Protein AF-A0A971UUE4-F1 (afdb_monomer)

pLDDT: mean 89.34, std 6.38, range [65.31, 97.88]

Solvent-accessible surface area (backbone atoms only — not comparable to full-atom values): 10781 Å² total; per-residue (Å²): 110,64,88,66,50,50,40,54,50,40,26,50,50,39,17,54,49,33,27,73,74,70,76,45,64,44,50,66,63,10,50,53,51,20,52,51,50,50,55,53,51,37,49,76,69,64,75,52,52,73,65,58,52,51,51,53,52,51,52,56,51,58,75,46,43,66,53,53,54,41,50,56,51,22,52,54,50,28,54,52,33,63,74,67,40,45,44,62,51,51,43,72,77,34,65,91,73,67,42,58,26,54,51,27,36,47,41,20,54,52,20,25,50,52,2,31,78,64,14,28,34,59,61,29,38,35,62,44,48,51,51,51,49,55,39,41,29,57,76,51,76,70,44,97,47,73,62,45,57,46,39,51,49,18,33,52,50,6,4,49,50,6,21,63,40,12,89,63,5,65,64,35,51,50,51,16,59,75,68,73,44,59,59,67,59,45,32,64,64,38,40,64,55,50,52,51,51,50,53,53,50,46,53,49,31,40,54,51,16,62,74,73,98

Mean predicted aligned error: 7.18 Å

Secondary structure (DSSP, 8-state):
-HHHHHHHHHHHHHHHHHHHHHSS--HHHHHHHHHHHHHHHHHHTTSS-HHHHHHHHHHHHHHHHHHHHHHHHHHHHHHHHHHTTHHHHHHHHHTTT--HHHHHHHHHHHHHHHHHHHT-HHHHHHHHHHHHHHHHHHHTTT---HHHHHHHHHHHHHHHHHHHH-TT-HHHHHHHHHTT--HHHHHHHHHHHHHHHHHHHHHHHHHHHHHH-

Foldseek 3Di:
DCLVCVLVCQQCCQQVVCCVPVVHGPNVVSNVVSLVVSLVVCVVVVVDDPVVSVVVVVVVCVVCVVLVVLVVVLVVVLVVCVVVVVLVVCCVVCVVPDALLCLLLCLQQVLLVVLQVQLALSNLLSVRVSHSLVNQCVVVVNDDDPSNVSSNVSSNNSNVLNNQQHLNHPNLVVVCVVVVHDSVVSSVVVVVVSVVVSVVVSVVSNVSRVVRD

Sequence (213 aa):
FINFLAPALIIIGITLGTYIATGSAKTLEGFVAAVAFQFITMLIQKMATIQELIETAVEGIKGVMSAILILALAYCINSISGTLGTADYVISVTQSWITPTLLLLFTFLVGAFISFFTGTSWGTYAILTPIVIPLAFELTGGEISSLIYAAIAAILGGGCFGDHCSPLSDTTILSSLAAGSDHIDHVKTQIPYALTGAGISSILYVIVGVAIS

Nearest PDB structures (foldseek):
  4r0c-assembly1_B  TM=5.836E-01  e=2.495E-02  Alcanivorax borkumensis SK2

Structure (mmCIF, N/CA/C/O backbone):
data_AF-A0A971UUE4-F1
#
_entry.id   AF-A0A971UUE4-F1
#
loop_
_atom_site.group_PDB
_atom_site.id
_atom_site.type_symbol
_atom_site.label_atom_id
_atom_site.label_alt_id
_atom_site.label_comp_id
_atom_site.label_asym_id
_atom_site.label_entity_id
_atom_site.label_seq_id
_atom_site.pdbx_PDB_ins_code
_atom_site.Cartn_x
_atom_site.Cartn_y
_atom_site.Cartn_z
_atom_site.occupancy
_atom_site.B_iso_or_equiv
_atom_site.auth_seq_id
_atom_site.auth_comp_id
_atom_site.auth_asym_id
_atom_site.auth_atom_id
_atom_site.pdbx_PDB_model_num
ATOM 1 N N . PHE A 1 1 ? -20.078 16.001 16.070 1.00 65.31 1 PHE A N 1
ATOM 2 C CA . PHE A 1 1 ? -19.615 16.636 14.817 1.00 65.31 1 PHE A CA 1
ATOM 3 C C . PHE A 1 1 ? -18.257 17.322 14.988 1.00 65.31 1 PHE A C 1
ATOM 5 O O . PHE A 1 1 ? -17.319 16.924 14.315 1.00 65.31 1 PHE A O 1
ATOM 12 N N . ILE A 1 2 ? -18.103 18.266 15.932 1.00 76.50 2 ILE A N 1
ATOM 13 C CA . ILE A 1 2 ? -16.816 18.952 16.200 1.00 76.50 2 ILE A CA 1
ATOM 14 C C . ILE A 1 2 ? -15.681 17.971 16.537 1.00 76.50 2 ILE A C 1
ATOM 16 O O . ILE A 1 2 ? -14.629 18.044 15.918 1.00 76.50 2 ILE A O 1
ATOM 20 N N . ASN A 1 3 ? -15.924 16.994 17.413 1.00 80.69 3 ASN A N 1
ATOM 21 C CA . ASN A 1 3 ? -14.935 15.968 17.787 1.00 80.69 3 ASN A CA 1
ATOM 22 C C . ASN A 1 3 ? -14.453 15.089 16.616 1.00 80.69 3 ASN A C 1
ATOM 24 O O . ASN A 1 3 ? -13.436 14.423 16.734 1.00 80.69 3 ASN A O 1
ATOM 28 N N . PHE A 1 4 ? -15.191 15.055 15.505 1.00 81.62 4 PHE A N 1
ATOM 29 C CA . PHE A 1 4 ? -14.815 14.285 14.320 1.00 81.62 4 PHE A CA 1
ATOM 30 C C . PHE A 1 4 ? -13.988 15.130 13.341 1.00 81.62 4 PHE A C 1
ATOM 32 O O . PHE A 1 4 ? -12.960 14.681 12.850 1.00 81.62 4 PHE A O 1
ATOM 39 N N . LEU A 1 5 ? -14.405 16.376 13.081 1.00 89.25 5 LEU A N 1
ATOM 40 C CA . LEU A 1 5 ? -13.728 17.246 12.112 1.00 89.25 5 LEU A CA 1
ATOM 41 C C . LEU A 1 5 ? -12.524 17.997 12.684 1.00 89.25 5 LEU A C 1
ATOM 43 O O . LEU A 1 5 ? -11.578 18.271 11.949 1.00 89.25 5 LEU A O 1
ATOM 47 N N . ALA A 1 6 ? -12.541 18.350 13.970 1.00 90.69 6 ALA A N 1
ATOM 48 C CA . ALA A 1 6 ? -11.489 19.167 14.568 1.00 90.69 6 ALA A CA 1
ATOM 49 C C . ALA A 1 6 ? -10.098 18.504 14.509 1.00 90.69 6 ALA A C 1
ATOM 51 O O . ALA A 1 6 ? -9.167 19.186 14.083 1.00 90.69 6 ALA A O 1
ATOM 52 N N . PRO A 1 7 ? -9.926 17.199 14.812 1.00 90.75 7 PRO A N 1
ATOM 53 C CA . PRO A 1 7 ? -8.632 16.532 14.646 1.00 90.75 7 PRO A CA 1
ATOM 54 C C . PRO A 1 7 ? -8.111 16.597 13.203 1.00 90.75 7 PRO A C 1
ATOM 56 O O . PRO A 1 7 ? -6.942 16.904 12.984 1.00 90.75 7 PRO A O 1
ATOM 59 N N . ALA A 1 8 ? -8.986 16.391 12.211 1.00 91.25 8 ALA A N 1
ATOM 60 C CA . ALA A 1 8 ? -8.615 16.464 10.799 1.00 91.25 8 ALA A CA 1
ATOM 61 C C . ALA A 1 8 ? -8.168 17.879 10.395 1.00 91.25 8 ALA A C 1
ATOM 63 O O . ALA A 1 8 ? -7.136 18.044 9.746 1.00 91.25 8 ALA A O 1
ATOM 64 N N . LEU A 1 9 ? -8.899 18.912 10.827 1.00 94.12 9 LEU A N 1
ATOM 65 C CA . LEU A 1 9 ? -8.541 20.309 10.567 1.00 94.12 9 LEU A CA 1
ATOM 66 C C . LEU A 1 9 ? -7.227 20.709 11.244 1.00 94.12 9 LEU A C 1
ATOM 68 O O . LEU A 1 9 ? -6.452 21.455 10.652 1.00 94.12 9 LEU A O 1
ATOM 72 N N . ILE A 1 10 ? -6.951 20.203 12.449 1.00 94.56 10 ILE A N 1
ATOM 73 C CA . ILE A 1 10 ? -5.685 20.440 13.155 1.00 94.56 10 ILE A CA 1
ATOM 74 C C . ILE A 1 10 ? -4.522 19.818 12.382 1.00 94.56 10 ILE A C 1
ATOM 76 O O . ILE A 1 10 ? -3.530 20.502 12.131 1.00 94.56 10 ILE A O 1
ATOM 80 N N . ILE A 1 11 ? -4.653 18.558 11.951 1.00 94.44 11 ILE A N 1
ATOM 81 C CA . ILE A 1 11 ? -3.611 17.872 11.174 1.00 94.44 11 ILE A CA 1
ATOM 82 C C . ILE A 1 11 ? -3.336 18.635 9.878 1.00 94.44 11 ILE A C 1
ATOM 84 O O . ILE A 1 11 ? -2.185 18.964 9.594 1.00 94.44 11 ILE A O 1
ATOM 88 N N . ILE A 1 12 ? -4.384 18.956 9.114 1.00 93.06 12 ILE A N 1
ATOM 89 C CA . ILE A 1 12 ? -4.258 19.663 7.834 1.00 93.06 12 ILE A CA 1
ATOM 90 C C . ILE A 1 12 ? -3.676 21.063 8.051 1.00 93.06 12 ILE A C 1
ATOM 92 O O . ILE A 1 12 ? -2.724 21.443 7.374 1.00 93.06 12 ILE A O 1
ATOM 96 N N . GLY A 1 13 ? -4.208 21.816 9.014 1.00 94.31 13 GLY A N 1
ATOM 97 C CA . GLY A 1 13 ? -3.795 23.186 9.299 1.00 94.31 13 GLY A CA 1
ATOM 98 C C . GLY A 1 13 ? -2.342 23.285 9.754 1.00 94.31 13 GLY A C 1
ATOM 99 O O . GLY A 1 13 ? -1.605 24.125 9.245 1.00 94.31 13 GLY A O 1
ATOM 100 N N . ILE A 1 14 ? -1.898 22.405 10.655 1.00 93.94 14 ILE A N 1
ATOM 101 C CA . ILE A 1 14 ? -0.502 22.380 11.112 1.00 93.94 14 ILE A CA 1
ATOM 102 C C . ILE A 1 14 ? 0.417 21.910 9.985 1.00 93.94 14 ILE A C 1
ATOM 104 O O . ILE A 1 14 ? 1.436 22.548 9.731 1.00 93.94 14 ILE A O 1
ATOM 108 N N . THR A 1 15 ? 0.056 20.845 9.267 1.00 92.25 15 THR A N 1
ATOM 109 C CA . THR A 1 15 ? 0.910 20.286 8.208 1.00 92.25 15 THR A CA 1
ATOM 110 C C . THR A 1 15 ? 1.082 21.268 7.048 1.00 92.25 15 THR A C 1
ATOM 112 O O . THR A 1 15 ? 2.208 21.539 6.638 1.00 92.25 15 THR A O 1
ATOM 115 N N . LEU A 1 16 ? -0.011 21.858 6.549 1.00 92.06 16 LEU A N 1
ATOM 116 C CA . LEU A 1 16 ? 0.044 22.844 5.465 1.00 92.06 16 LEU A CA 1
ATOM 117 C C . LEU A 1 16 ? 0.607 24.186 5.937 1.00 92.06 16 LEU A C 1
ATOM 119 O O . LEU A 1 16 ? 1.409 24.793 5.233 1.00 92.06 16 LEU A O 1
ATOM 123 N N . GLY A 1 17 ? 0.227 24.648 7.129 1.00 92.06 17 GLY A N 1
ATOM 124 C CA . GLY A 1 17 ? 0.708 25.915 7.677 1.00 92.06 17 GLY A CA 1
ATOM 125 C C . GLY A 1 17 ? 2.219 25.913 7.898 1.00 92.06 17 GLY A C 1
ATOM 126 O O . GLY A 1 17 ? 2.897 26.864 7.515 1.00 92.06 17 GLY A O 1
ATOM 127 N N . THR A 1 18 ? 2.767 24.826 8.449 1.00 92.69 18 THR A N 1
ATOM 128 C CA . THR A 1 18 ? 4.223 24.668 8.610 1.00 92.69 18 THR A CA 1
ATOM 129 C C . THR A 1 18 ? 4.928 24.506 7.272 1.00 92.69 18 THR A C 1
ATOM 131 O O . THR A 1 18 ? 5.960 25.136 7.060 1.00 92.69 18 THR A O 1
ATOM 134 N N . TYR A 1 19 ? 4.338 23.781 6.319 1.00 93.06 19 TYR A N 1
ATOM 135 C CA . TYR A 1 19 ? 4.891 23.701 4.971 1.00 93.06 19 TYR A CA 1
ATOM 136 C C . TYR A 1 19 ? 5.016 25.083 4.310 1.00 93.06 19 TYR A C 1
ATOM 138 O O . TYR A 1 19 ? 6.071 25.407 3.773 1.00 93.06 19 TYR A O 1
ATOM 146 N N . ILE A 1 20 ? 3.988 25.930 4.415 1.00 93.44 20 ILE A N 1
ATOM 147 C CA . ILE A 1 20 ? 3.999 27.285 3.841 1.00 93.44 20 ILE A CA 1
ATOM 148 C C . ILE A 1 20 ? 4.971 28.210 4.588 1.00 93.44 20 ILE A C 1
ATOM 150 O O . ILE A 1 20 ? 5.675 28.996 3.960 1.00 93.44 20 ILE A O 1
ATOM 154 N N . ALA A 1 21 ? 5.019 28.137 5.921 1.00 93.06 21 ALA A N 1
ATOM 155 C CA . ALA A 1 21 ? 5.810 29.062 6.733 1.00 93.06 21 ALA A CA 1
ATOM 156 C C . ALA A 1 21 ? 7.298 28.690 6.826 1.00 93.06 21 ALA A C 1
ATOM 158 O O . ALA A 1 21 ? 8.152 29.572 6.851 1.00 93.06 21 ALA A O 1
ATOM 159 N N . THR A 1 22 ? 7.615 27.396 6.915 1.00 89.31 22 THR A N 1
ATOM 160 C CA . THR A 1 22 ? 8.976 26.897 7.168 1.00 89.31 22 THR A CA 1
ATOM 161 C C . THR A 1 22 ? 9.518 26.023 6.037 1.00 89.31 22 THR A C 1
ATOM 163 O O . THR A 1 22 ? 10.620 25.497 6.165 1.00 89.31 22 THR A O 1
ATOM 166 N N . GLY A 1 23 ? 8.759 25.815 4.955 1.00 88.75 23 GLY A N 1
ATOM 167 C CA . GLY A 1 23 ? 9.158 24.972 3.820 1.00 88.75 23 GLY A CA 1
ATOM 168 C C . GLY A 1 23 ? 9.172 23.468 4.116 1.00 88.75 23 GLY A C 1
ATOM 169 O O . GLY A 1 23 ? 9.600 22.679 3.278 1.00 88.75 23 GLY A O 1
ATOM 170 N N . SER A 1 24 ? 8.724 23.049 5.303 1.00 88.62 24 SER A N 1
ATOM 171 C CA . SER A 1 24 ? 8.746 21.655 5.750 1.00 88.62 24 SER A CA 1
ATOM 172 C C . SER A 1 24 ? 7.422 21.302 6.412 1.00 88.62 24 SER A C 1
ATOM 174 O O . SER A 1 24 ? 6.941 22.025 7.283 1.00 88.62 24 SER A O 1
ATOM 176 N N . ALA A 1 25 ? 6.826 20.196 5.973 1.00 90.19 25 ALA A N 1
ATOM 177 C CA . ALA A 1 25 ? 5.562 19.705 6.495 1.00 90.19 25 ALA A CA 1
ATOM 178 C C . ALA A 1 25 ? 5.789 18.968 7.824 1.00 90.19 25 ALA A C 1
ATOM 180 O O . ALA A 1 25 ? 6.331 17.864 7.853 1.00 90.19 25 ALA A O 1
ATOM 181 N N . LYS A 1 26 ? 5.350 19.571 8.931 1.00 91.94 26 LYS A N 1
ATOM 182 C CA . LYS A 1 26 ? 5.461 19.002 10.283 1.00 91.94 26 LYS A CA 1
ATOM 183 C C . LYS A 1 26 ? 4.278 18.103 10.625 1.00 91.94 26 LYS A C 1
ATOM 185 O O . LYS A 1 26 ? 3.433 18.418 11.465 1.00 91.94 26 LYS A O 1
ATOM 190 N N . THR A 1 27 ? 4.186 16.986 9.910 1.00 91.31 27 THR A N 1
ATOM 191 C CA . THR A 1 27 ? 3.032 16.083 9.985 1.00 91.31 27 THR A CA 1
ATOM 192 C C . THR A 1 27 ? 2.921 15.398 11.349 1.00 91.31 27 THR A C 1
ATOM 194 O O . THR A 1 27 ? 1.819 15.270 11.878 1.00 91.31 27 THR A O 1
ATOM 197 N N . LEU A 1 28 ? 4.050 15.005 11.952 1.00 91.62 28 LEU A N 1
ATOM 198 C CA . LEU A 1 28 ? 4.074 14.359 13.268 1.00 91.62 28 LEU A CA 1
ATOM 199 C C . LEU A 1 28 ? 3.514 15.285 14.351 1.00 91.62 28 LEU A C 1
ATOM 201 O O . LEU A 1 28 ? 2.638 14.883 15.113 1.00 91.62 28 LEU A O 1
ATOM 205 N N . GLU A 1 29 ? 3.979 16.533 14.394 1.00 92.75 29 GLU A N 1
ATOM 206 C CA . GLU A 1 29 ? 3.477 17.534 15.332 1.00 92.75 29 GLU A CA 1
ATOM 207 C C . GLU A 1 29 ? 1.978 17.792 15.130 1.00 92.75 29 GLU A C 1
ATOM 209 O O . GLU A 1 29 ? 1.248 17.940 16.110 1.00 92.75 29 GLU A O 1
ATOM 214 N N . GLY A 1 30 ? 1.502 17.765 13.880 1.00 93.56 30 GLY A N 1
ATOM 215 C CA . GLY A 1 30 ? 0.077 17.833 13.552 1.00 93.56 30 GLY A CA 1
ATOM 216 C C . GLY A 1 30 ? -0.737 16.691 14.169 1.00 93.56 30 GLY A C 1
ATOM 217 O O . GLY A 1 30 ? -1.758 16.941 14.811 1.00 93.56 30 GLY A O 1
ATOM 218 N N . PHE A 1 31 ? -0.269 15.447 14.036 1.00 93.25 31 PHE A N 1
ATOM 219 C CA . PHE A 1 31 ? -0.916 14.281 14.649 1.00 93.25 31 PHE A CA 1
ATOM 220 C C . PHE A 1 31 ? -0.882 14.330 16.181 1.00 93.25 31 PHE A C 1
ATOM 222 O O . PHE A 1 31 ? -1.909 14.095 16.817 1.00 93.25 31 PHE A O 1
ATOM 229 N N . VAL A 1 32 ? 0.258 14.683 16.783 1.00 94.00 32 VAL A N 1
ATOM 230 C CA . VAL A 1 32 ? 0.389 14.809 18.246 1.00 94.00 32 VAL A CA 1
ATOM 231 C C . VAL A 1 32 ? -0.559 15.880 18.785 1.00 94.00 32 VAL A C 1
ATOM 233 O O . VAL A 1 32 ? -1.263 15.641 19.767 1.00 94.00 32 VAL A O 1
ATOM 236 N N . ALA A 1 33 ? -0.632 17.037 18.124 1.00 94.12 33 ALA A N 1
ATOM 237 C CA . ALA A 1 33 ? -1.539 18.113 18.504 1.00 94.12 33 ALA A CA 1
ATOM 238 C C . ALA A 1 33 ? -3.012 17.695 18.392 1.00 94.12 33 ALA A C 1
ATOM 240 O O . ALA A 1 33 ? -3.804 18.008 19.279 1.00 94.12 33 ALA A O 1
ATOM 241 N N . ALA A 1 34 ? -3.383 16.960 17.341 1.00 94.25 34 ALA A N 1
ATOM 242 C CA . ALA A 1 34 ? -4.744 16.470 17.157 1.00 94.25 34 ALA A CA 1
ATOM 243 C C . ALA A 1 34 ? -5.147 15.435 18.217 1.00 94.25 34 ALA A C 1
ATOM 245 O O . ALA A 1 34 ? -6.240 15.532 18.775 1.00 94.25 34 ALA A O 1
ATOM 246 N N . VAL A 1 35 ? -4.258 14.492 18.551 1.00 92.81 35 VAL A N 1
ATOM 247 C CA . VAL A 1 35 ? -4.487 13.520 19.633 1.00 92.81 35 VAL A CA 1
ATOM 248 C C . VAL A 1 35 ? -4.611 14.234 20.979 1.00 92.81 35 VAL A C 1
ATOM 250 O O . VAL A 1 35 ? -5.563 13.978 21.711 1.00 92.81 35 VAL A O 1
ATOM 253 N N . ALA A 1 36 ? -3.713 15.175 21.289 1.00 92.94 36 ALA A N 1
ATOM 254 C CA . ALA A 1 36 ? -3.767 15.947 22.530 1.00 92.94 36 ALA A CA 1
ATOM 255 C C . ALA A 1 36 ? -5.056 16.778 22.636 1.00 92.94 36 ALA A C 1
ATOM 257 O O . ALA A 1 36 ? -5.723 16.763 23.671 1.00 92.94 36 ALA A O 1
ATOM 258 N N . PHE A 1 37 ? -5.445 17.456 21.553 1.00 93.44 37 PHE A N 1
ATOM 259 C CA . PHE A 1 37 ? -6.701 18.198 21.478 1.00 93.44 37 PHE A CA 1
ATOM 260 C C . PHE A 1 37 ? -7.904 17.289 21.738 1.00 93.44 37 PHE A C 1
ATOM 262 O O . PHE A 1 37 ? -8.780 17.638 22.535 1.00 93.44 37 PHE A O 1
ATOM 269 N N . GLN A 1 38 ? -7.943 16.118 21.099 1.00 92.06 38 GLN A N 1
ATOM 270 C CA . GLN A 1 38 ? -9.049 15.180 21.244 1.00 92.06 38 GLN A CA 1
ATOM 271 C C . GLN A 1 38 ? -9.123 14.621 22.668 1.00 92.06 38 GLN A C 1
ATOM 273 O O . GLN A 1 38 ? -10.202 14.584 23.257 1.00 92.06 38 GLN A O 1
ATOM 278 N N . PHE A 1 39 ? -7.973 14.282 23.250 1.00 92.12 39 PHE A N 1
ATOM 279 C CA . PHE A 1 39 ? -7.859 13.807 24.625 1.00 92.12 39 PHE A CA 1
ATOM 280 C C . PHE A 1 39 ? -8.402 14.842 25.624 1.00 92.12 39 PHE A C 1
ATOM 282 O O . PHE A 1 39 ? -9.261 14.529 26.446 1.00 92.12 39 PHE A O 1
ATOM 289 N N . ILE A 1 40 ? -7.972 16.104 25.512 1.00 92.12 40 ILE A N 1
ATOM 290 C CA . ILE A 1 40 ? -8.427 17.200 26.384 1.00 92.12 40 ILE A CA 1
ATOM 291 C C . ILE A 1 40 ? -9.927 17.459 26.201 1.00 92.12 40 ILE A C 1
ATOM 293 O O . ILE A 1 40 ? -10.666 17.592 27.177 1.00 92.12 40 ILE A O 1
ATOM 297 N N . THR A 1 41 ? -10.397 17.509 24.954 1.00 91.69 41 THR A N 1
ATOM 298 C CA . THR A 1 41 ? -11.795 17.827 24.643 1.00 91.69 41 THR A CA 1
ATOM 299 C C . THR A 1 41 ? -12.750 16.759 25.175 1.00 91.69 41 THR A C 1
ATOM 301 O O . THR A 1 41 ? -13.778 17.100 25.762 1.00 91.69 41 THR A O 1
ATOM 304 N N . MET A 1 42 ? -12.402 15.474 25.041 1.00 91.00 42 MET A N 1
ATOM 305 C CA . MET A 1 42 ? -13.225 14.370 25.551 1.00 91.00 42 MET A CA 1
ATOM 306 C C . MET A 1 42 ? -13.282 14.338 27.085 1.00 91.00 42 MET A C 1
ATOM 308 O O . MET A 1 42 ? -14.340 14.026 27.637 1.00 91.00 42 MET A O 1
ATOM 312 N N . LEU A 1 43 ? -12.204 14.741 27.772 1.00 90.75 43 LEU A N 1
ATOM 313 C CA . LEU A 1 43 ? -12.205 14.912 29.230 1.00 90.75 43 LEU A CA 1
ATOM 314 C C . LEU A 1 43 ? -13.100 16.076 29.676 1.00 90.75 43 LEU A C 1
ATOM 316 O O . LEU A 1 43 ? -13.904 15.914 30.593 1.00 90.75 43 LEU A O 1
ATOM 320 N N . ILE A 1 44 ? -13.007 17.239 29.018 1.00 91.38 44 ILE A N 1
ATOM 321 C CA . ILE A 1 44 ? -13.838 18.416 29.341 1.00 91.38 44 ILE A CA 1
ATOM 322 C C . ILE A 1 44 ? -15.324 18.109 29.127 1.00 91.38 44 ILE A C 1
ATOM 324 O O . ILE A 1 44 ? -16.163 18.475 29.950 1.00 91.38 44 ILE A O 1
ATOM 328 N N . GLN A 1 45 ? -15.651 17.404 28.043 1.00 90.69 45 GLN A N 1
ATOM 329 C CA . GLN A 1 45 ? -17.018 16.988 27.730 1.00 90.69 45 GLN A CA 1
ATOM 330 C C . GLN A 1 45 ? -17.511 15.825 28.606 1.00 90.69 45 GLN A C 1
ATOM 332 O O . GLN A 1 45 ? -18.675 15.446 28.495 1.00 90.69 45 GLN A O 1
ATOM 337 N N . LYS A 1 46 ? -16.652 15.271 29.479 1.00 88.62 46 LYS A N 1
ATOM 338 C CA . LYS A 1 46 ? -16.937 14.118 30.348 1.00 88.62 46 LYS A CA 1
ATOM 339 C C . LYS A 1 46 ? -17.474 12.910 29.573 1.00 88.62 46 LYS A C 1
ATOM 341 O O . LYS A 1 46 ? -18.341 12.192 30.060 1.00 88.62 46 LYS A O 1
ATOM 346 N N . MET A 1 47 ? -16.970 12.712 28.355 1.00 86.31 47 MET A N 1
ATOM 347 C CA . MET A 1 47 ? -17.379 11.600 27.493 1.00 86.31 47 MET A CA 1
ATOM 348 C C . MET A 1 47 ? -16.673 10.289 27.841 1.00 86.31 47 MET A C 1
ATOM 350 O O . MET A 1 47 ? -17.180 9.231 27.489 1.00 86.31 47 MET A O 1
ATOM 354 N N . ALA A 1 48 ? -15.508 10.368 28.486 1.00 87.12 48 ALA A N 1
ATOM 355 C CA . ALA A 1 48 ? -14.695 9.227 28.884 1.00 87.12 48 ALA A CA 1
ATOM 356 C C . ALA A 1 48 ? -13.784 9.605 30.062 1.00 87.12 48 ALA A C 1
ATOM 358 O O . ALA A 1 48 ? -13.489 10.781 30.301 1.00 87.12 48 ALA A O 1
ATOM 359 N N . THR A 1 49 ? -13.324 8.598 30.788 1.00 93.06 49 THR A N 1
ATOM 360 C CA . THR A 1 49 ? -12.294 8.696 31.823 1.00 93.06 49 THR A CA 1
ATOM 361 C C . THR A 1 49 ? -10.892 8.689 31.209 1.00 93.06 49 THR A C 1
ATOM 363 O O . THR A 1 49 ? -10.687 8.283 30.067 1.00 93.06 49 THR A O 1
ATOM 366 N N . ILE A 1 50 ? -9.887 9.110 31.985 1.00 91.69 50 ILE A N 1
ATOM 367 C CA . ILE A 1 50 ? -8.478 9.047 31.555 1.00 91.69 50 ILE A CA 1
ATOM 368 C C . ILE A 1 50 ? -8.085 7.610 31.190 1.00 91.69 50 ILE A C 1
ATOM 370 O O . ILE A 1 50 ? -7.373 7.405 30.212 1.00 91.69 50 ILE A O 1
ATOM 374 N N . GLN A 1 51 ? -8.560 6.627 31.958 1.00 93.19 51 GLN A N 1
ATOM 375 C CA . GLN A 1 51 ? -8.248 5.225 31.716 1.00 93.19 51 GLN A CA 1
ATOM 376 C C . GLN A 1 51 ? -8.830 4.744 30.381 1.00 93.19 51 GLN A C 1
ATOM 378 O O . GLN A 1 51 ? -8.084 4.212 29.565 1.00 93.19 51 GLN A O 1
ATOM 383 N N . GLU A 1 52 ? -10.107 5.024 30.113 1.00 92.50 52 GLU A N 1
ATOM 384 C CA . GLU A 1 52 ? -10.759 4.668 28.843 1.00 92.50 52 GLU A CA 1
ATOM 385 C C . GLU A 1 52 ? -10.080 5.339 27.639 1.00 92.50 52 GLU A C 1
ATOM 387 O O . GLU A 1 52 ? -9.903 4.716 26.592 1.00 92.50 52 GLU A O 1
ATOM 392 N N . LEU A 1 53 ? -9.641 6.597 27.774 1.00 91.62 53 LEU A N 1
ATOM 393 C CA . LEU A 1 53 ? -8.915 7.292 26.706 1.00 91.62 53 LEU A CA 1
ATOM 394 C C . LEU A 1 53 ? -7.530 6.683 26.441 1.00 91.62 53 LEU A C 1
ATOM 396 O O . LEU A 1 53 ? -7.116 6.592 25.285 1.00 91.62 53 LEU A O 1
ATOM 400 N N . ILE A 1 54 ? -6.812 6.259 27.487 1.00 93.19 54 ILE A N 1
ATOM 401 C CA . ILE A 1 54 ? -5.525 5.561 27.341 1.00 93.19 54 ILE A CA 1
ATOM 402 C C . ILE A 1 54 ? -5.733 4.194 26.688 1.00 93.19 54 ILE A C 1
ATOM 404 O O . ILE A 1 54 ? -5.000 3.850 25.763 1.00 93.19 54 ILE A O 1
ATOM 408 N N . GLU A 1 55 ? -6.733 3.430 27.129 1.00 94.31 55 GLU A N 1
ATOM 409 C CA . GLU A 1 55 ? -7.076 2.133 26.536 1.00 94.31 55 GLU A CA 1
ATOM 410 C C . GLU A 1 55 ? -7.416 2.287 25.048 1.00 94.31 55 GLU A C 1
ATOM 412 O O . GLU A 1 55 ? -6.829 1.596 24.215 1.00 94.31 55 GLU A O 1
ATOM 417 N N . THR A 1 56 ? -8.227 3.290 24.696 1.00 90.75 56 THR A N 1
ATOM 418 C CA . THR A 1 56 ? -8.549 3.632 23.299 1.00 90.75 56 THR A CA 1
ATOM 419 C C . THR A 1 56 ? -7.290 3.965 22.487 1.00 90.75 56 THR A C 1
ATOM 421 O O . THR A 1 56 ? -7.131 3.513 21.352 1.00 90.75 56 THR A O 1
ATOM 424 N N . ALA A 1 57 ? -6.355 4.736 23.053 1.00 90.75 57 ALA A N 1
ATOM 425 C CA . ALA A 1 57 ? -5.095 5.056 22.381 1.00 90.75 57 ALA A CA 1
ATOM 426 C C . ALA A 1 57 ? -4.235 3.800 22.143 1.00 90.75 57 ALA A C 1
ATOM 428 O O . ALA A 1 57 ? -3.657 3.636 21.067 1.00 90.75 57 ALA A O 1
ATOM 429 N N . VAL A 1 58 ? -4.176 2.890 23.120 1.00 92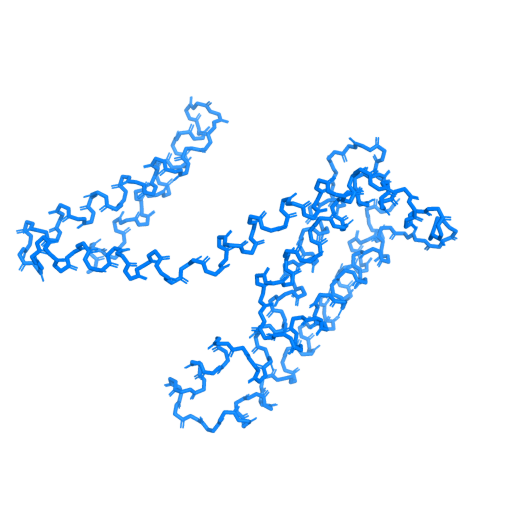.69 58 VAL A N 1
ATOM 430 C CA . VAL A 1 58 ? -3.450 1.616 23.007 1.00 92.69 58 VAL A CA 1
ATOM 431 C C . VAL A 1 58 ? -4.082 0.704 21.956 1.00 92.69 58 VAL A C 1
ATOM 433 O O . VAL A 1 58 ? -3.355 0.069 21.193 1.00 92.69 58 VAL A O 1
ATOM 436 N N . GLU A 1 59 ? -5.410 0.639 21.877 1.00 90.19 59 GLU A N 1
ATOM 437 C CA . GLU A 1 59 ? -6.110 -0.094 20.817 1.00 90.19 59 GLU A CA 1
ATOM 438 C C . GLU A 1 59 ? -5.785 0.462 19.429 1.00 90.19 59 GLU A C 1
ATOM 440 O O . GLU A 1 59 ? -5.460 -0.309 18.524 1.00 90.19 59 GLU A O 1
ATOM 445 N N . GLY A 1 60 ? -5.752 1.790 19.278 1.00 87.81 60 GLY A N 1
ATOM 446 C CA . GLY A 1 60 ? -5.316 2.436 18.038 1.00 8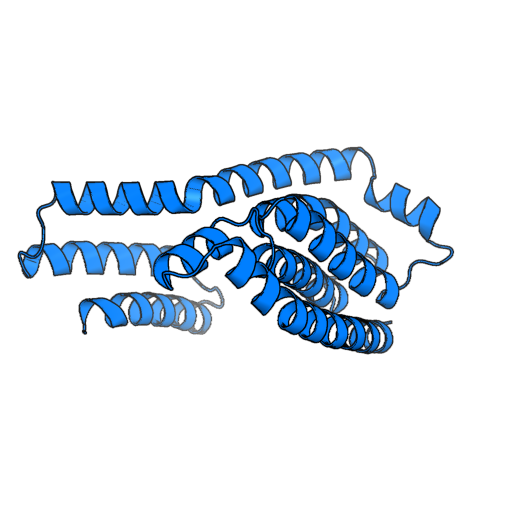7.81 60 GLY A CA 1
ATOM 447 C C . GLY A 1 60 ? -3.887 2.050 17.637 1.00 87.81 60 GLY A C 1
ATOM 448 O O . GLY A 1 60 ? -3.640 1.700 16.483 1.00 87.81 60 GLY A O 1
ATOM 449 N N . ILE A 1 61 ? -2.950 2.037 18.594 1.00 90.19 61 ILE A N 1
ATOM 450 C CA . ILE A 1 61 ? -1.561 1.603 18.361 1.00 90.19 61 ILE A CA 1
ATOM 451 C C . ILE A 1 61 ? -1.505 0.131 17.933 1.00 90.19 61 ILE A C 1
ATOM 453 O O . ILE A 1 61 ? -0.797 -0.210 16.984 1.00 90.19 61 ILE A O 1
ATOM 457 N N . LYS A 1 62 ? -2.260 -0.752 18.601 1.00 86.94 62 LYS A N 1
ATOM 458 C CA . LYS A 1 62 ? -2.345 -2.174 18.230 1.00 86.94 62 LYS A CA 1
ATOM 459 C C . LYS A 1 62 ? -2.865 -2.349 16.803 1.00 86.94 62 LYS A C 1
ATOM 461 O O . LYS A 1 62 ? -2.326 -3.179 16.075 1.00 86.94 62 LYS A O 1
ATOM 466 N N . GLY A 1 63 ? -3.834 -1.528 16.391 1.00 81.88 63 GLY A N 1
ATOM 467 C CA . GLY A 1 63 ? -4.424 -1.557 15.051 1.00 81.88 63 GLY A CA 1
ATOM 468 C C . GLY A 1 63 ? -3.429 -1.314 13.911 1.00 81.88 63 GLY A C 1
ATOM 469 O O . GLY A 1 63 ? -3.634 -1.817 12.812 1.00 81.88 63 GLY A O 1
ATOM 470 N N . VAL A 1 64 ? -2.323 -0.604 14.162 1.00 83.38 64 VAL A N 1
ATOM 471 C CA . VAL A 1 64 ? -1.289 -0.314 13.144 1.00 83.38 64 VAL A CA 1
ATOM 472 C C . VAL A 1 64 ? 0.029 -1.065 13.366 1.00 83.38 64 VAL A C 1
ATOM 474 O O . VAL A 1 64 ? 0.954 -0.942 12.562 1.00 83.38 64 VAL A O 1
ATOM 477 N N . MET A 1 65 ? 0.130 -1.875 14.424 1.00 85.88 65 MET A N 1
ATOM 478 C CA . MET A 1 65 ? 1.374 -2.547 14.821 1.00 85.88 65 MET A CA 1
ATOM 479 C C . MET A 1 65 ? 1.931 -3.469 13.728 1.00 85.88 65 MET A C 1
ATOM 481 O O . MET A 1 65 ? 3.140 -3.505 13.505 1.00 85.88 65 MET A O 1
ATOM 485 N N . SER A 1 66 ? 1.055 -4.179 13.011 1.00 78.88 66 SER A N 1
ATOM 486 C CA . SER A 1 66 ? 1.456 -5.064 11.909 1.00 78.88 66 SER A CA 1
ATOM 487 C C . SER A 1 66 ? 2.206 -4.297 10.811 1.00 78.88 66 SER A C 1
ATOM 489 O O . SER A 1 66 ? 3.306 -4.686 10.419 1.00 78.88 66 SER A O 1
ATOM 491 N N . ALA A 1 67 ? 1.680 -3.140 10.392 1.00 79.31 67 ALA A N 1
ATOM 492 C CA . ALA A 1 67 ? 2.321 -2.292 9.389 1.00 79.31 67 ALA A CA 1
ATOM 493 C C . ALA A 1 67 ? 3.691 -1.772 9.862 1.00 79.31 67 ALA A C 1
ATOM 495 O O . ALA A 1 67 ? 4.645 -1.768 9.087 1.00 79.31 67 ALA A O 1
ATOM 496 N N . ILE A 1 68 ? 3.817 -1.392 11.141 1.00 83.56 68 ILE A N 1
ATOM 497 C CA . ILE A 1 68 ? 5.086 -0.927 11.726 1.00 83.56 68 ILE A CA 1
ATOM 498 C C . ILE A 1 68 ? 6.156 -2.026 11.675 1.00 83.56 68 ILE A C 1
ATOM 500 O O . ILE A 1 68 ? 7.275 -1.771 11.231 1.00 83.56 68 ILE A O 1
ATOM 504 N N . LEU A 1 69 ? 5.821 -3.249 12.100 1.00 83.88 69 LEU A N 1
ATOM 505 C CA . LEU A 1 69 ? 6.756 -4.381 12.083 1.00 83.88 69 LEU A CA 1
ATOM 506 C C . LEU A 1 69 ? 7.204 -4.718 10.658 1.00 83.88 69 LEU A C 1
ATOM 508 O O . LEU A 1 69 ? 8.389 -4.930 10.406 1.00 83.88 69 LEU A O 1
ATOM 512 N N . ILE A 1 70 ? 6.262 -4.714 9.720 1.00 78.44 70 ILE A N 1
ATOM 513 C CA . ILE A 1 70 ? 6.520 -4.966 8.305 1.00 78.44 70 ILE A CA 1
ATOM 514 C C . ILE A 1 70 ? 7.473 -3.909 7.716 1.00 78.44 70 ILE A C 1
ATOM 516 O O . ILE A 1 70 ? 8.443 -4.265 7.048 1.00 78.44 70 ILE A O 1
ATOM 520 N N . LEU A 1 71 ? 7.258 -2.620 8.007 1.00 77.88 71 LEU A N 1
ATOM 521 C CA . LEU A 1 71 ? 8.144 -1.537 7.561 1.00 77.88 71 LEU A CA 1
ATOM 522 C C . LEU A 1 71 ? 9.549 -1.636 8.177 1.00 77.88 71 LEU A C 1
ATOM 524 O O . LEU A 1 71 ? 10.538 -1.392 7.485 1.00 77.88 71 LEU A O 1
ATOM 528 N N . ALA A 1 72 ? 9.656 -2.038 9.446 1.00 83.62 72 ALA A N 1
ATOM 529 C CA . ALA A 1 72 ? 10.948 -2.264 10.092 1.00 83.62 72 ALA A CA 1
ATOM 530 C C . ALA A 1 72 ? 11.739 -3.394 9.404 1.00 83.62 72 ALA A C 1
ATOM 532 O O . ALA A 1 72 ? 12.925 -3.237 9.118 1.00 83.62 72 ALA A O 1
ATOM 533 N N . LEU A 1 73 ? 11.075 -4.506 9.069 1.00 80.94 73 LEU A N 1
ATOM 534 C CA . LEU A 1 73 ? 11.690 -5.613 8.329 1.00 80.94 73 LEU A CA 1
ATOM 535 C C . LEU A 1 73 ? 12.058 -5.221 6.891 1.00 80.94 73 LEU A C 1
ATOM 537 O O . LEU A 1 73 ? 13.114 -5.622 6.401 1.00 80.94 73 LEU A O 1
ATOM 541 N N . ALA A 1 74 ? 11.236 -4.403 6.227 1.00 74.94 74 ALA A N 1
ATOM 542 C CA . ALA A 1 74 ? 11.526 -3.893 4.888 1.00 74.94 74 ALA A CA 1
ATOM 543 C C . ALA A 1 74 ? 12.838 -3.093 4.851 1.00 74.94 74 ALA A C 1
ATOM 545 O O . ALA A 1 74 ? 13.613 -3.225 3.904 1.00 74.94 74 ALA A O 1
ATOM 546 N N . TYR A 1 75 ? 13.129 -2.316 5.900 1.00 78.12 75 TYR A N 1
ATOM 547 C CA . TYR A 1 75 ? 14.399 -1.597 6.024 1.00 78.12 75 TYR A CA 1
ATOM 548 C C . TYR A 1 75 ? 15.597 -2.554 6.121 1.00 78.12 75 TYR A C 1
ATOM 550 O O . TYR A 1 75 ? 16.610 -2.357 5.449 1.00 78.12 75 TYR A O 1
ATOM 558 N N . CYS A 1 76 ? 15.469 -3.641 6.890 1.00 82.81 76 CYS A N 1
ATOM 559 C CA . CYS A 1 76 ? 16.495 -4.683 6.948 1.00 82.81 76 CYS A CA 1
ATOM 560 C C . CYS A 1 76 ? 16.722 -5.336 5.574 1.00 82.81 76 CYS A C 1
ATOM 562 O O . CYS A 1 76 ? 17.869 -5.489 5.155 1.00 82.81 76 CYS A O 1
ATOM 564 N N . ILE A 1 77 ? 15.647 -5.671 4.848 1.00 78.69 77 ILE A N 1
ATOM 565 C CA . ILE A 1 77 ? 15.734 -6.235 3.491 1.00 78.69 77 ILE A CA 1
ATOM 566 C C . ILE A 1 77 ? 16.403 -5.246 2.536 1.00 78.69 77 ILE A C 1
ATOM 568 O O . ILE A 1 77 ? 17.266 -5.659 1.767 1.00 78.69 77 ILE A O 1
ATOM 572 N N . ASN A 1 78 ? 16.059 -3.956 2.590 1.00 74.00 78 ASN A N 1
ATOM 573 C CA . ASN A 1 78 ? 16.693 -2.928 1.764 1.00 74.00 78 ASN A CA 1
ATOM 574 C C . ASN A 1 78 ? 18.210 -2.862 2.005 1.00 74.00 78 ASN A C 1
ATOM 576 O O . ASN A 1 78 ? 18.982 -2.880 1.050 1.00 74.00 78 ASN A O 1
ATOM 580 N N . SER A 1 79 ? 18.640 -2.871 3.270 1.00 82.38 79 SER A N 1
ATOM 581 C CA . SER A 1 79 ? 20.061 -2.846 3.638 1.00 82.38 79 SER A CA 1
ATOM 582 C C . SER A 1 79 ? 20.822 -4.087 3.149 1.00 82.38 79 SER A C 1
ATOM 584 O O . SER A 1 79 ? 21.905 -3.967 2.568 1.00 82.38 79 SER A O 1
ATOM 586 N N . ILE A 1 80 ? 20.240 -5.281 3.314 1.00 84.44 80 ILE A N 1
ATOM 587 C CA . ILE A 1 80 ? 20.820 -6.532 2.801 1.00 84.44 80 ILE A CA 1
ATOM 588 C C . ILE A 1 80 ? 20.862 -6.515 1.268 1.00 84.44 80 ILE A C 1
ATOM 590 O O . ILE A 1 80 ? 21.881 -6.870 0.682 1.00 84.44 80 ILE A O 1
ATOM 594 N N . SER A 1 81 ? 19.790 -6.056 0.618 1.00 75.06 81 SER A N 1
ATOM 595 C CA . SER A 1 81 ? 19.691 -5.985 -0.846 1.00 75.06 81 SER A CA 1
ATOM 596 C C . SER A 1 81 ? 20.748 -5.056 -1.439 1.00 75.06 81 SER A C 1
ATOM 598 O O . SER A 1 81 ? 21.366 -5.413 -2.441 1.00 75.06 81 SER A O 1
ATOM 600 N N . GLY A 1 82 ? 21.000 -3.913 -0.790 1.00 74.94 82 GLY A N 1
ATOM 601 C CA . GLY A 1 82 ? 22.085 -3.001 -1.152 1.00 74.94 82 GLY A CA 1
ATOM 602 C C . GLY A 1 82 ? 23.469 -3.623 -0.956 1.00 74.94 82 GLY A C 1
ATOM 603 O O . GLY A 1 82 ? 24.326 -3.489 -1.819 1.00 74.94 82 GLY A O 1
ATOM 604 N N . THR A 1 83 ? 23.676 -4.382 0.125 1.00 84.31 83 THR A N 1
ATOM 605 C CA . THR A 1 83 ? 24.950 -5.089 0.372 1.00 84.31 83 THR A CA 1
ATOM 606 C C . THR A 1 83 ? 25.221 -6.175 -0.673 1.00 84.31 83 THR A C 1
ATOM 608 O O . THR A 1 83 ? 26.363 -6.385 -1.071 1.00 84.31 83 THR A O 1
ATOM 611 N N . LEU A 1 84 ? 24.174 -6.872 -1.120 1.00 84.50 84 LEU A N 1
ATOM 612 C CA . LEU A 1 84 ? 24.267 -7.926 -2.130 1.00 84.50 84 LEU A CA 1
ATOM 613 C C . LEU A 1 84 ? 24.353 -7.395 -3.570 1.00 84.50 84 LEU A C 1
ATOM 615 O O . LEU A 1 84 ? 24.559 -8.199 -4.474 1.00 84.50 84 LEU A O 1
ATOM 619 N N . GLY A 1 85 ? 24.157 -6.091 -3.803 1.00 80.06 85 GLY A N 1
ATOM 620 C CA . GLY A 1 85 ? 24.033 -5.545 -5.160 1.00 80.06 85 GLY A CA 1
ATOM 621 C C . GLY A 1 85 ? 22.838 -6.148 -5.903 1.00 80.06 85 GLY A C 1
ATOM 622 O O . GLY A 1 85 ? 22.936 -6.528 -7.064 1.00 80.06 85 GLY A O 1
ATOM 623 N N . THR A 1 86 ? 21.706 -6.331 -5.213 1.00 76.38 86 THR A N 1
ATOM 624 C CA . THR A 1 86 ? 20.543 -7.035 -5.788 1.00 76.38 86 THR A CA 1
ATOM 625 C C . THR A 1 86 ? 19.969 -6.284 -6.988 1.00 76.38 86 THR A C 1
ATOM 627 O O . THR A 1 86 ? 19.570 -6.917 -7.962 1.00 76.38 86 THR A O 1
ATOM 630 N N . ALA A 1 87 ? 19.944 -4.951 -6.927 1.00 69.94 87 ALA A N 1
ATOM 631 C CA . ALA A 1 87 ? 19.486 -4.112 -8.028 1.00 69.94 87 ALA A CA 1
ATOM 632 C C . ALA A 1 87 ? 20.427 -4.248 -9.240 1.00 69.94 87 ALA A C 1
ATOM 634 O O . ALA A 1 87 ? 19.966 -4.710 -10.284 1.00 69.94 87 ALA A O 1
ATOM 635 N N . ASP A 1 88 ? 21.740 -4.074 -9.045 1.00 74.44 88 ASP A N 1
ATOM 636 C CA . ASP A 1 88 ? 22.769 -4.348 -10.060 1.00 74.44 88 ASP A CA 1
ATOM 637 C C . ASP A 1 88 ? 22.643 -5.750 -10.682 1.00 74.44 88 ASP A C 1
ATOM 639 O O . ASP A 1 88 ? 22.737 -5.915 -11.900 1.00 74.44 88 ASP A O 1
ATOM 643 N N . TYR A 1 89 ? 22.402 -6.787 -9.870 1.00 81.12 89 TYR A N 1
ATOM 644 C CA . TYR A 1 89 ? 22.211 -8.152 -10.359 1.00 81.12 89 TYR A CA 1
ATOM 645 C C . TYR A 1 89 ? 20.961 -8.269 -11.235 1.00 81.12 89 TYR A C 1
ATOM 647 O O . TYR A 1 89 ? 21.044 -8.797 -12.348 1.00 81.12 89 TYR A O 1
ATOM 655 N N . VAL A 1 90 ? 19.817 -7.759 -10.768 1.00 76.00 90 VAL A N 1
ATOM 656 C CA . VAL A 1 90 ? 18.566 -7.764 -11.537 1.00 76.00 90 VAL A CA 1
ATOM 657 C C . VAL A 1 90 ? 18.743 -6.979 -12.834 1.00 76.00 90 VAL A C 1
ATOM 659 O O . VAL A 1 90 ? 18.355 -7.477 -13.890 1.00 76.00 90 VAL A O 1
ATOM 662 N N . ILE A 1 91 ? 19.397 -5.818 -12.814 1.00 71.88 91 ILE A N 1
ATOM 663 C CA . ILE A 1 91 ? 19.737 -5.084 -14.036 1.00 71.88 91 ILE A CA 1
ATOM 664 C C . ILE A 1 91 ? 20.637 -5.931 -14.927 1.00 71.88 91 ILE A C 1
ATOM 666 O O . ILE A 1 91 ? 20.330 -6.085 -16.099 1.00 71.88 91 ILE A O 1
ATOM 670 N N . SER A 1 92 ? 21.690 -6.566 -14.416 1.00 78.50 92 SER A N 1
ATOM 671 C CA . SER A 1 92 ? 22.623 -7.335 -15.253 1.00 78.50 92 SER A CA 1
ATOM 672 C C . SER A 1 92 ? 21.943 -8.450 -16.063 1.00 78.50 92 SER A C 1
ATOM 674 O O . SER A 1 92 ? 22.312 -8.687 -17.218 1.00 78.50 92 SER A O 1
ATOM 676 N N . VAL A 1 93 ? 20.913 -9.091 -15.494 1.00 82.62 93 VAL A N 1
ATOM 677 C CA . VAL A 1 93 ? 20.151 -10.167 -16.152 1.00 82.62 93 VAL A CA 1
ATOM 678 C C . VAL A 1 93 ? 18.962 -9.656 -16.968 1.00 82.62 93 VAL A C 1
ATOM 680 O O . VAL A 1 93 ? 18.498 -10.353 -17.871 1.00 82.62 93 VAL A O 1
ATOM 683 N N . THR A 1 94 ? 18.474 -8.445 -16.687 1.00 76.62 94 THR A N 1
ATOM 684 C CA . THR A 1 94 ? 17.292 -7.873 -17.350 1.00 76.62 94 THR A CA 1
ATOM 685 C C . THR A 1 94 ? 17.592 -6.706 -18.294 1.00 76.62 94 THR A C 1
ATOM 687 O O . THR A 1 94 ? 16.736 -6.370 -19.101 1.00 76.62 94 THR A O 1
ATOM 690 N N . GLN A 1 95 ? 18.807 -6.146 -18.300 1.00 71.50 95 GLN A N 1
ATOM 691 C CA . GLN A 1 95 ? 19.220 -4.950 -19.064 1.00 71.50 95 GLN A CA 1
ATOM 692 C C . GLN A 1 95 ? 18.939 -5.043 -20.564 1.00 71.50 95 GLN A C 1
ATOM 694 O O . GLN A 1 95 ? 18.788 -4.030 -21.236 1.00 71.50 95 GLN A O 1
ATOM 699 N N . SER A 1 96 ? 18.877 -6.261 -21.103 1.00 77.38 96 SER A N 1
ATOM 700 C CA . SER A 1 96 ? 18.601 -6.491 -22.520 1.00 77.38 96 SER A CA 1
ATOM 701 C C . SER A 1 96 ? 17.138 -6.251 -22.899 1.00 77.38 96 SER A C 1
ATOM 703 O O . SER A 1 96 ? 16.846 -6.108 -24.085 1.00 77.38 96 SER A O 1
ATOM 705 N N . TRP A 1 97 ? 16.220 -6.210 -21.929 1.00 81.31 97 TRP A N 1
ATOM 706 C CA . TRP A 1 97 ? 14.783 -6.108 -22.186 1.00 81.31 97 TRP A CA 1
ATOM 707 C C . TRP A 1 97 ? 13.997 -5.259 -21.182 1.00 81.31 97 TRP A C 1
ATOM 709 O O . TRP A 1 97 ? 12.874 -4.879 -21.503 1.00 81.31 97 TRP A O 1
ATOM 719 N N . ILE A 1 98 ? 14.521 -4.949 -19.991 1.00 84.62 98 ILE A N 1
ATOM 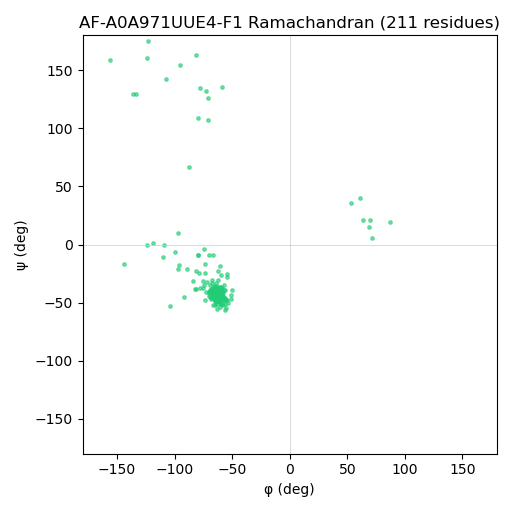720 C CA . ILE A 1 98 ? 13.795 -4.162 -18.989 1.00 84.62 98 ILE A CA 1
ATOM 721 C C . ILE A 1 98 ? 13.683 -2.706 -19.439 1.00 84.62 98 ILE A C 1
ATOM 723 O O . ILE A 1 98 ? 14.664 -2.041 -19.757 1.00 84.62 98 ILE A O 1
ATOM 727 N N . THR A 1 99 ? 12.453 -2.211 -19.470 1.00 89.75 99 THR A N 1
ATOM 728 C CA . THR A 1 99 ? 12.124 -0.820 -19.799 1.00 89.75 99 THR A CA 1
ATOM 729 C C . THR A 1 99 ? 11.323 -0.217 -18.648 1.00 89.75 99 THR A C 1
ATOM 731 O O . THR A 1 99 ? 10.704 -0.978 -17.893 1.00 89.75 99 THR A O 1
ATOM 734 N N . PRO A 1 100 ? 11.250 1.121 -18.520 1.00 90.50 100 PRO A N 1
ATOM 735 C CA . PRO A 1 100 ? 10.362 1.771 -17.552 1.00 90.50 100 PRO A CA 1
ATOM 736 C C . PRO A 1 100 ? 8.922 1.245 -17.636 1.00 90.50 100 PRO A C 1
ATOM 738 O O . PRO A 1 100 ? 8.290 0.965 -16.623 1.00 90.50 100 PRO A O 1
ATOM 741 N N . THR A 1 101 ? 8.439 0.998 -18.855 1.00 94.19 101 THR A N 1
ATOM 742 C CA . THR A 1 101 ? 7.130 0.384 -19.123 1.00 94.19 101 THR A CA 1
ATOM 743 C C . T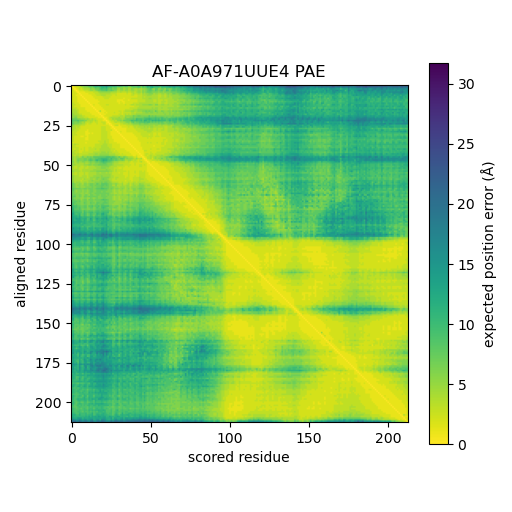HR A 1 101 ? 6.971 -0.992 -18.480 1.00 94.19 101 THR A C 1
ATOM 745 O O . THR A 1 101 ? 5.993 -1.237 -17.771 1.00 94.19 101 THR A O 1
ATOM 748 N N . LEU A 1 102 ? 7.925 -1.897 -18.709 1.00 92.62 102 LEU A N 1
ATOM 749 C CA . LEU A 1 102 ? 7.861 -3.250 -18.157 1.00 92.62 102 LEU A CA 1
ATOM 750 C C . LEU A 1 102 ? 8.049 -3.263 -16.644 1.00 92.62 102 LEU A C 1
ATOM 752 O O . LEU A 1 102 ? 7.393 -4.055 -15.973 1.00 92.62 102 LEU A O 1
ATOM 756 N N . LEU A 1 103 ? 8.889 -2.372 -16.111 1.00 93.38 103 LEU A N 1
ATOM 757 C CA . LEU A 1 103 ? 9.057 -2.207 -14.673 1.00 93.38 103 LEU A CA 1
ATOM 758 C C . LEU A 1 103 ? 7.709 -1.899 -14.015 1.00 93.38 103 LEU A C 1
ATOM 760 O O . LEU A 1 103 ? 7.265 -2.655 -13.159 1.00 93.38 103 LEU A O 1
ATOM 764 N N . LEU A 1 104 ? 7.022 -0.843 -14.463 1.00 96.38 104 LEU A N 1
ATOM 765 C CA . LEU A 1 104 ? 5.744 -0.428 -13.880 1.00 96.38 104 LEU A CA 1
ATOM 766 C C . LEU A 1 104 ? 4.670 -1.515 -13.998 1.00 96.38 104 LEU A C 1
ATOM 768 O O . LEU A 1 104 ? 3.988 -1.822 -13.018 1.00 96.38 104 LEU A O 1
ATOM 772 N N . LEU A 1 105 ? 4.544 -2.125 -15.180 1.00 95.88 105 LEU A N 1
ATOM 773 C CA . LEU A 1 105 ? 3.546 -3.161 -15.425 1.00 95.88 105 LEU A CA 1
ATOM 774 C C . LEU A 1 105 ? 3.797 -4.407 -14.565 1.00 95.88 105 LEU A C 1
ATOM 776 O O . LEU A 1 105 ? 2.876 -4.899 -13.914 1.00 95.88 105 LEU A O 1
ATOM 780 N N . PHE A 1 106 ? 5.031 -4.918 -14.528 1.00 94.00 106 PHE A N 1
ATOM 781 C CA . PHE A 1 106 ? 5.351 -6.103 -13.735 1.00 94.00 106 PHE A CA 1
ATOM 782 C C . PHE A 1 106 ? 5.282 -5.834 -12.242 1.00 94.00 106 PHE A C 1
ATOM 784 O O . PHE A 1 106 ? 4.747 -6.669 -11.520 1.00 94.00 106 PHE A O 1
ATOM 791 N N . THR A 1 107 ? 5.733 -4.671 -11.772 1.00 95.50 107 THR A N 1
ATOM 792 C CA . THR A 1 107 ? 5.560 -4.277 -10.373 1.00 95.50 107 THR A CA 1
ATOM 793 C C . THR A 1 107 ? 4.090 -4.319 -9.967 1.00 95.50 107 THR A C 1
ATOM 795 O O . THR A 1 107 ? 3.765 -4.916 -8.941 1.00 95.50 107 THR A O 1
ATOM 798 N N . PHE A 1 108 ? 3.199 -3.746 -10.781 1.00 97.88 108 PHE A N 1
ATOM 799 C CA . PHE A 1 108 ? 1.767 -3.769 -10.503 1.00 97.88 108 PHE A CA 1
ATOM 800 C C . PHE A 1 108 ? 1.204 -5.197 -10.498 1.00 97.88 108 PHE A C 1
ATOM 802 O O . PHE A 1 108 ? 0.559 -5.591 -9.530 1.00 97.88 108 PHE A O 1
ATOM 809 N N . LEU A 1 109 ? 1.469 -5.992 -11.541 1.00 96.75 109 LEU A N 1
ATOM 810 C CA . LEU A 1 109 ? 0.904 -7.341 -11.683 1.00 96.75 109 LEU A CA 1
ATOM 811 C C . LEU A 1 109 ? 1.439 -8.324 -10.637 1.00 96.75 109 LEU A C 1
ATOM 813 O O . LEU A 1 109 ? 0.674 -9.102 -10.070 1.00 96.75 109 LEU A O 1
ATOM 817 N N . VAL A 1 110 ? 2.741 -8.284 -10.355 1.00 94.25 110 VAL A N 1
ATOM 818 C CA . VAL A 1 110 ? 3.359 -9.113 -9.314 1.00 94.25 110 VAL A CA 1
ATOM 819 C C . VAL A 1 110 ? 2.868 -8.673 -7.938 1.00 94.25 110 VAL A C 1
ATOM 821 O O . VAL A 1 110 ? 2.549 -9.525 -7.115 1.00 94.25 110 VAL A O 1
ATOM 824 N N . GLY A 1 111 ? 2.729 -7.366 -7.695 1.00 95.06 111 GLY A N 1
ATOM 825 C CA . GLY A 1 111 ? 2.135 -6.851 -6.462 1.00 95.06 111 GLY A CA 1
ATOM 826 C C . GLY A 1 111 ? 0.692 -7.298 -6.274 1.00 95.06 111 GLY A C 1
ATOM 827 O O . GLY A 1 111 ? 0.353 -7.816 -5.215 1.00 95.06 111 GLY A O 1
ATOM 828 N N . ALA A 1 112 ? -0.125 -7.188 -7.320 1.00 95.88 112 ALA A N 1
ATOM 829 C CA . ALA A 1 112 ? -1.499 -7.678 -7.351 1.00 95.88 112 ALA A CA 1
ATOM 830 C C . ALA A 1 112 ? -1.578 -9.174 -7.035 1.00 95.88 112 ALA A C 1
ATOM 832 O O . ALA A 1 112 ? -2.385 -9.591 -6.206 1.00 95.88 112 ALA A O 1
ATOM 833 N N . PHE A 1 113 ? -0.704 -9.974 -7.646 1.00 93.06 113 PHE A N 1
ATOM 834 C CA . PHE A 1 113 ? -0.623 -11.407 -7.400 1.00 93.06 113 PHE A CA 1
ATOM 835 C C . PHE A 1 113 ? -0.232 -11.712 -5.947 1.00 93.06 113 PHE A C 1
ATOM 837 O O . PHE A 1 113 ? -0.980 -12.384 -5.242 1.00 93.06 113 PHE A O 1
ATOM 844 N N . ILE A 1 114 ? 0.897 -11.179 -5.468 1.00 90.81 114 ILE A N 1
ATOM 845 C CA . ILE A 1 114 ? 1.373 -11.390 -4.091 1.00 90.81 114 ILE A CA 1
ATOM 846 C C . ILE A 1 114 ? 0.299 -10.967 -3.091 1.00 90.81 114 ILE A C 1
ATOM 848 O O . ILE A 1 114 ? -0.031 -11.725 -2.180 1.00 90.81 114 ILE A O 1
ATOM 852 N N . SER A 1 115 ? -0.278 -9.783 -3.272 1.00 93.38 115 SER A N 1
ATOM 853 C CA . SER A 1 115 ? -1.284 -9.250 -2.364 1.00 93.38 115 SER A CA 1
ATOM 854 C C . SER A 1 115 ? -2.561 -10.082 -2.360 1.00 93.38 115 SER A C 1
ATOM 856 O O . SER A 1 115 ? -3.113 -10.337 -1.295 1.00 93.38 115 SER A O 1
ATOM 858 N N . PHE A 1 116 ? -2.997 -10.591 -3.514 1.00 91.88 116 PHE A N 1
ATOM 859 C CA . PHE A 1 116 ? -4.173 -11.454 -3.585 1.00 91.88 116 PHE A CA 1
ATOM 860 C C . PHE A 1 116 ? -3.973 -12.756 -2.797 1.00 91.88 116 PHE A C 1
ATOM 862 O O . PHE A 1 116 ? -4.866 -13.182 -2.068 1.00 91.88 116 PHE A O 1
ATOM 869 N N . PHE A 1 117 ? -2.794 -13.378 -2.893 1.00 87.44 117 PHE A N 1
ATOM 870 C CA . PHE A 1 117 ? -2.494 -14.623 -2.175 1.00 87.44 117 PHE A CA 1
ATOM 871 C C . PHE A 1 117 ? -2.137 -14.426 -0.704 1.00 87.44 117 PHE A C 1
ATOM 873 O O . PHE A 1 117 ? -2.275 -15.358 0.082 1.00 87.44 117 PHE A O 1
ATOM 880 N N . THR A 1 118 ? -1.656 -13.247 -0.324 1.00 85.81 118 THR A N 1
ATOM 881 C CA . THR A 1 118 ? -1.293 -12.950 1.069 1.00 85.81 118 THR A CA 1
ATOM 882 C C . THR A 1 118 ? -2.403 -12.235 1.832 1.00 85.81 118 THR A C 1
ATOM 884 O O . THR A 1 118 ? -2.366 -12.211 3.057 1.00 85.81 118 THR A O 1
ATOM 887 N N . GLY A 1 119 ? -3.380 -11.653 1.131 1.00 84.88 119 GLY A N 1
ATOM 888 C CA . GLY A 1 119 ? -4.465 -10.871 1.720 1.00 84.88 119 GLY A CA 1
ATOM 889 C C . GLY A 1 119 ? -4.016 -9.539 2.324 1.00 84.88 119 GLY A C 1
ATOM 890 O O . GLY A 1 119 ? -4.758 -8.959 3.104 1.00 84.88 119 GLY A O 1
ATOM 891 N N . THR A 1 120 ? -2.807 -9.047 2.022 1.00 86.00 120 THR A N 1
ATOM 892 C CA . THR A 1 120 ? -2.264 -7.842 2.668 1.00 86.00 120 THR A CA 1
ATOM 893 C C . THR A 1 120 ? -1.652 -6.842 1.688 1.00 86.00 120 THR A C 1
ATOM 895 O O . THR A 1 120 ? -0.775 -7.161 0.875 1.00 86.00 120 THR A O 1
ATOM 898 N N . SER A 1 121 ? -2.078 -5.582 1.817 1.00 89.81 121 SER A N 1
ATOM 899 C CA . SER A 1 121 ? -1.444 -4.432 1.163 1.00 89.81 121 SER A CA 1
ATOM 900 C C . SER A 1 121 ? -0.034 -4.191 1.718 1.00 89.81 121 SER A C 1
ATOM 902 O O . SER A 1 121 ? 0.945 -4.138 0.974 1.00 89.81 121 SER A O 1
ATOM 904 N N . TRP A 1 122 ? 0.093 -4.104 3.047 1.00 87.19 122 TRP A N 1
ATOM 905 C CA . TRP A 1 122 ? 1.340 -3.730 3.722 1.00 87.19 122 TRP A CA 1
ATOM 906 C C . TRP A 1 122 ? 2.468 -4.735 3.501 1.00 87.19 122 TRP A C 1
ATOM 908 O O . TRP A 1 122 ? 3.599 -4.328 3.233 1.00 87.19 122 TRP A O 1
ATOM 918 N N . GLY A 1 123 ? 2.167 -6.038 3.559 1.00 83.38 123 GLY A N 1
ATOM 919 C CA . GLY A 1 123 ? 3.158 -7.078 3.274 1.00 83.38 123 GLY A CA 1
ATOM 920 C C . GLY A 1 123 ? 3.698 -6.976 1.847 1.00 83.38 123 GLY A C 1
ATOM 921 O O . GLY A 1 123 ? 4.905 -7.046 1.626 1.00 83.38 123 GLY A O 1
ATOM 922 N N . THR A 1 124 ? 2.817 -6.701 0.885 1.00 89.31 124 THR A N 1
ATOM 923 C CA . THR A 1 124 ? 3.191 -6.507 -0.522 1.00 89.31 124 THR A CA 1
ATOM 924 C C . THR A 1 124 ? 4.099 -5.293 -0.702 1.00 89.31 124 THR A C 1
ATOM 926 O O . THR A 1 124 ? 5.116 -5.375 -1.392 1.00 89.31 124 THR A O 1
ATOM 929 N N . TYR A 1 125 ? 3.788 -4.179 -0.034 1.00 91.19 125 TYR A N 1
ATOM 930 C CA . TYR A 1 125 ? 4.617 -2.973 -0.088 1.00 91.19 125 TYR A CA 1
ATOM 931 C C . TYR A 1 125 ? 6.015 -3.225 0.471 1.00 91.19 125 TYR A C 1
ATOM 933 O O . TYR A 1 125 ? 6.995 -2.796 -0.135 1.00 91.19 125 TYR A O 1
ATOM 941 N N . ALA A 1 126 ? 6.130 -3.959 1.577 1.00 83.38 126 ALA A N 1
ATOM 942 C CA . ALA A 1 126 ? 7.424 -4.295 2.163 1.00 83.38 126 ALA A CA 1
ATOM 943 C C . ALA A 1 126 ? 8.271 -5.243 1.318 1.00 83.38 126 ALA A C 1
ATOM 945 O O . ALA A 1 126 ? 9.492 -5.147 1.369 1.00 83.38 126 ALA A O 1
ATOM 946 N N . ILE A 1 127 ? 7.650 -6.134 0.544 1.00 82.12 127 ILE A N 1
ATOM 947 C CA . ILE A 1 127 ? 8.376 -7.016 -0.375 1.00 82.12 127 ILE A CA 1
ATOM 948 C C . ILE A 1 127 ? 8.869 -6.220 -1.587 1.00 82.12 127 ILE A C 1
ATOM 950 O O . ILE A 1 127 ? 10.033 -6.324 -1.962 1.00 82.12 127 ILE A O 1
ATOM 954 N N . LEU A 1 128 ? 7.999 -5.414 -2.202 1.00 90.06 128 LEU A N 1
ATOM 955 C CA . LEU A 1 128 ? 8.311 -4.775 -3.482 1.00 90.06 128 LEU A CA 1
ATOM 956 C C . LEU A 1 128 ? 9.137 -3.495 -3.356 1.00 90.06 128 LEU A C 1
ATOM 958 O O . LEU A 1 128 ? 10.029 -3.278 -4.170 1.00 90.06 128 LEU A O 1
ATOM 962 N N . THR A 1 129 ? 8.882 -2.654 -2.351 1.00 90.62 129 THR A N 1
ATOM 963 C CA . THR A 1 129 ? 9.585 -1.369 -2.173 1.00 90.62 129 THR A CA 1
ATOM 964 C C . THR A 1 129 ? 11.112 -1.504 -2.142 1.00 90.62 129 THR A C 1
ATOM 966 O O . THR A 1 129 ? 11.768 -0.799 -2.912 1.00 90.62 129 THR A O 1
ATOM 969 N N . PRO A 1 130 ? 11.721 -2.396 -1.332 1.00 83.31 130 PRO A N 1
ATOM 970 C CA . PRO A 1 130 ? 13.177 -2.492 -1.253 1.00 83.31 130 PRO A CA 1
ATOM 971 C C . PRO A 1 130 ? 13.833 -3.065 -2.517 1.00 83.31 130 PRO A C 1
ATOM 973 O O . PRO A 1 130 ? 15.054 -3.015 -2.608 1.00 83.31 130 PRO A O 1
ATOM 976 N N . ILE A 1 131 ? 13.054 -3.590 -3.468 1.00 83.56 131 ILE A N 1
ATOM 977 C CA . ILE A 1 131 ? 13.541 -4.182 -4.721 1.00 83.56 131 ILE A CA 1
ATOM 978 C C . ILE A 1 131 ? 13.311 -3.216 -5.888 1.00 83.56 131 ILE A C 1
ATOM 980 O O . ILE A 1 131 ? 14.232 -2.879 -6.626 1.00 83.56 131 ILE A O 1
ATOM 984 N N . VAL A 1 132 ? 12.073 -2.748 -6.043 1.00 90.62 132 VAL A N 1
ATOM 985 C CA . VAL A 1 132 ? 11.634 -1.958 -7.197 1.00 90.62 132 VAL A CA 1
ATOM 986 C C . VAL A 1 132 ? 12.147 -0.524 -7.128 1.00 90.62 132 VAL A C 1
ATOM 988 O O . VAL A 1 132 ? 12.504 0.029 -8.163 1.00 90.62 132 VAL A O 1
ATOM 991 N N . ILE A 1 133 ? 12.201 0.093 -5.941 1.00 91.69 133 ILE A N 1
ATOM 992 C CA . ILE A 1 133 ? 12.642 1.492 -5.826 1.00 91.69 133 ILE A CA 1
ATOM 993 C C . ILE A 1 133 ? 14.132 1.649 -6.154 1.00 91.69 133 ILE A C 1
ATOM 995 O O . ILE A 1 133 ? 14.441 2.522 -6.964 1.00 91.69 133 ILE A O 1
ATOM 999 N N . PRO A 1 134 ? 15.055 0.816 -5.628 1.00 85.81 134 PRO A N 1
ATOM 1000 C CA . PRO A 1 134 ? 16.453 0.868 -6.054 1.00 85.81 134 PRO A CA 1
ATOM 1001 C C . PRO A 1 134 ? 16.629 0.592 -7.550 1.00 85.81 134 PRO A C 1
ATOM 1003 O O . PRO A 1 134 ? 17.349 1.323 -8.217 1.00 85.81 134 PRO A O 1
ATOM 1006 N N . LEU A 1 135 ? 15.899 -0.385 -8.099 1.00 85.56 135 LEU A N 1
ATOM 1007 C CA . LEU A 1 135 ? 15.925 -0.685 -9.532 1.00 85.56 135 LEU A CA 1
ATOM 1008 C C . LEU A 1 135 ? 15.459 0.510 -10.384 1.00 85.56 135 LEU A C 1
ATOM 1010 O O . LEU A 1 135 ? 16.084 0.844 -11.386 1.00 85.56 135 LEU A O 1
ATOM 1014 N N . ALA A 1 136 ? 14.381 1.185 -9.977 1.00 90.19 136 ALA A N 1
ATOM 1015 C CA . ALA A 1 136 ? 13.903 2.397 -10.641 1.00 90.19 136 ALA A CA 1
ATOM 1016 C C . ALA A 1 136 ? 14.930 3.537 -10.566 1.00 90.19 136 ALA A C 1
ATOM 1018 O O . ALA A 1 136 ? 15.075 4.280 -11.530 1.00 90.19 136 ALA A O 1
ATOM 1019 N N . PHE A 1 137 ? 15.633 3.662 -9.437 1.00 88.81 137 PHE A N 1
ATOM 1020 C CA . PHE A 1 137 ? 16.665 4.672 -9.210 1.00 88.81 137 PHE A CA 1
ATOM 1021 C C . PHE A 1 137 ? 17.918 4.428 -10.060 1.00 88.81 137 PHE A C 1
ATOM 1023 O O . PHE A 1 137 ? 18.483 5.363 -10.618 1.00 88.81 137 PHE A O 1
ATOM 1030 N N . GLU A 1 138 ? 18.339 3.176 -10.219 1.00 84.38 138 GLU A N 1
ATOM 1031 C CA . GLU A 1 138 ? 19.459 2.825 -11.097 1.00 84.38 138 GLU A CA 1
ATOM 1032 C C . GLU A 1 138 ? 19.117 3.038 -12.578 1.00 84.38 138 GLU A C 1
ATOM 1034 O O . GLU A 1 138 ? 19.925 3.596 -13.321 1.00 84.38 138 GLU A O 1
ATOM 1039 N N . LEU A 1 139 ? 17.895 2.693 -13.006 1.00 84.88 139 LEU A N 1
ATOM 1040 C CA . LEU A 1 139 ? 17.426 2.939 -14.377 1.00 84.88 139 LEU A CA 1
ATOM 1041 C C . LEU A 1 139 ? 17.367 4.430 -14.742 1.00 84.88 139 LEU A C 1
ATOM 1043 O O . LEU A 1 139 ? 17.410 4.770 -15.922 1.00 84.88 139 LEU A O 1
ATOM 1047 N N . THR A 1 140 ? 17.279 5.319 -13.751 1.00 85.94 140 THR A N 1
ATOM 1048 C CA . THR A 1 140 ? 17.278 6.778 -13.942 1.00 85.94 140 THR A CA 1
ATOM 1049 C C . THR A 1 140 ? 18.655 7.403 -13.733 1.00 85.94 140 THR A C 1
ATOM 1051 O O . THR A 1 140 ? 18.762 8.624 -13.664 1.00 85.94 140 THR A O 1
ATOM 1054 N N . GLY A 1 141 ? 19.716 6.596 -13.617 1.00 82.94 141 GLY A N 1
ATOM 1055 C CA . GLY A 1 141 ? 21.077 7.090 -13.395 1.00 82.94 141 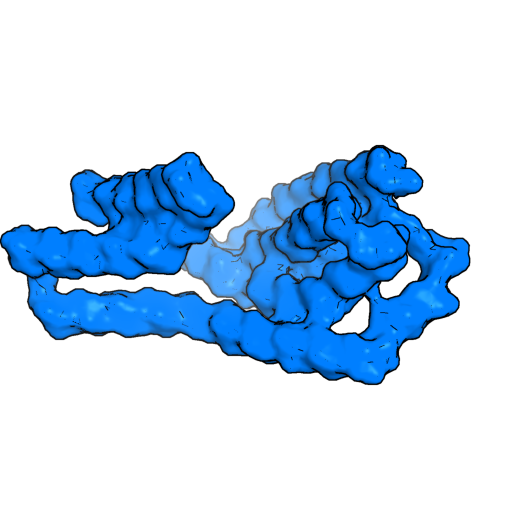GLY A CA 1
ATOM 1056 C C . GLY A 1 141 ? 21.303 7.686 -12.001 1.00 82.94 141 GLY A C 1
ATOM 1057 O O . GLY A 1 141 ? 22.231 8.468 -11.815 1.00 82.94 141 GLY A O 1
ATOM 1058 N N . GLY A 1 142 ? 20.468 7.330 -11.022 1.00 81.12 142 GLY A N 1
ATOM 1059 C CA . GLY A 1 142 ? 20.566 7.814 -9.648 1.00 81.12 142 GLY A CA 1
ATOM 1060 C C . GLY A 1 142 ? 19.846 9.138 -9.385 1.00 81.12 142 GLY A C 1
ATOM 1061 O O . GLY A 1 142 ? 20.141 9.813 -8.399 1.00 81.12 142 GLY A O 1
ATOM 1062 N N . GLU A 1 143 ? 18.906 9.529 -10.246 1.00 84.31 143 GLU A N 1
ATOM 1063 C CA . GLU A 1 143 ? 18.103 10.737 -10.056 1.00 84.31 143 GLU A CA 1
ATOM 1064 C C . GLU A 1 143 ? 16.659 10.420 -9.662 1.00 84.31 143 GLU A C 1
ATOM 1066 O O . GLU A 1 143 ? 16.031 9.487 -10.174 1.00 84.31 143 GLU A O 1
ATOM 1071 N N . ILE A 1 144 ? 16.101 11.243 -8.766 1.00 87.88 144 ILE A N 1
ATOM 1072 C CA . ILE A 1 144 ? 14.680 11.183 -8.420 1.00 87.88 144 ILE A CA 1
ATOM 1073 C C . ILE A 1 144 ? 13.868 11.713 -9.608 1.00 87.88 144 ILE A C 1
ATOM 1075 O O . ILE A 1 144 ? 13.837 12.916 -9.855 1.00 87.88 144 ILE A O 1
ATOM 1079 N N . SER A 1 145 ? 13.194 10.814 -10.325 1.00 89.69 145 SER A N 1
ATOM 1080 C CA . SER A 1 145 ? 12.410 11.124 -11.522 1.00 89.69 145 SER A CA 1
ATOM 1081 C C . SER A 1 145 ? 10.946 10.679 -11.406 1.00 89.69 145 SER A C 1
ATOM 1083 O O . SER A 1 145 ? 10.535 10.011 -10.451 1.00 89.69 145 SER A O 1
ATOM 1085 N N . SER A 1 146 ? 10.149 11.015 -12.423 1.00 93.12 146 SER A N 1
ATOM 1086 C CA . SER A 1 146 ? 8.764 10.555 -12.581 1.00 93.12 146 SER A CA 1
ATOM 1087 C C . SER A 1 146 ? 8.622 9.030 -12.548 1.00 93.12 146 SER A C 1
ATOM 1089 O O . SER A 1 146 ? 7.588 8.538 -12.091 1.00 93.12 146 SER A O 1
ATOM 1091 N N . LEU A 1 147 ? 9.654 8.277 -12.953 1.00 93.69 147 LEU A N 1
ATOM 1092 C CA . LEU A 1 147 ? 9.639 6.815 -12.915 1.00 93.69 147 LEU A CA 1
ATOM 1093 C C . LEU A 1 147 ? 9.530 6.282 -11.486 1.00 93.69 147 LEU A C 1
ATOM 1095 O O . LEU A 1 147 ? 8.773 5.349 -11.241 1.00 93.69 147 LEU A O 1
ATOM 1099 N N . ILE A 1 148 ? 10.232 6.891 -10.529 1.00 94.19 148 ILE A N 1
ATOM 1100 C CA . ILE A 1 148 ? 10.203 6.451 -9.128 1.00 94.19 148 ILE A CA 1
ATOM 1101 C C . ILE A 1 148 ? 8.821 6.696 -8.526 1.00 94.19 148 ILE A C 1
ATOM 1103 O O . ILE A 1 148 ? 8.271 5.815 -7.867 1.00 94.19 148 ILE A O 1
ATOM 1107 N N . TYR A 1 149 ? 8.210 7.851 -8.804 1.00 94.62 149 TYR A N 1
ATOM 1108 C CA . TYR A 1 149 ? 6.842 8.126 -8.361 1.00 94.62 149 TYR A CA 1
ATOM 1109 C C . TYR A 1 149 ? 5.831 7.161 -8.991 1.00 94.62 149 TYR A C 1
ATOM 1111 O O . TYR A 1 149 ? 4.953 6.649 -8.295 1.00 94.62 149 TYR A O 1
ATOM 1119 N N . ALA A 1 150 ? 5.979 6.860 -10.284 1.00 96.12 150 ALA A N 1
ATOM 1120 C CA . ALA A 1 150 ? 5.142 5.879 -10.965 1.00 96.12 150 ALA A CA 1
ATOM 1121 C C . ALA A 1 150 ? 5.352 4.458 -10.411 1.00 96.12 150 ALA A C 1
ATOM 1123 O O . ALA A 1 150 ? 4.384 3.714 -10.263 1.00 96.12 150 ALA A O 1
ATOM 1124 N N . ALA A 1 151 ? 6.581 4.091 -10.040 1.00 96.00 151 ALA A N 1
ATOM 1125 C CA . ALA A 1 151 ? 6.902 2.800 -9.440 1.00 96.00 151 ALA A CA 1
ATOM 1126 C C . ALA A 1 151 ? 6.289 2.660 -8.041 1.00 96.00 151 ALA A C 1
ATOM 1128 O O . ALA A 1 151 ? 5.694 1.629 -7.737 1.00 96.00 151 ALA A O 1
ATOM 1129 N N . ILE A 1 152 ? 6.334 3.717 -7.220 1.00 96.06 152 ILE A N 1
ATOM 1130 C CA . ILE A 1 152 ? 5.603 3.773 -5.944 1.00 96.06 152 ILE A CA 1
ATOM 1131 C C . ILE A 1 152 ? 4.106 3.578 -6.196 1.00 96.06 152 ILE A C 1
ATOM 1133 O O . ILE A 1 152 ? 3.475 2.750 -5.543 1.00 96.06 152 ILE A O 1
ATOM 1137 N N . ALA A 1 153 ? 3.537 4.281 -7.178 1.00 96.81 153 ALA A N 1
ATOM 1138 C CA . ALA A 1 153 ? 2.131 4.117 -7.530 1.00 96.81 153 ALA A CA 1
ATOM 1139 C C . ALA A 1 153 ? 1.805 2.686 -7.994 1.00 96.81 153 ALA A C 1
ATOM 1141 O O . ALA A 1 153 ? 0.739 2.182 -7.656 1.00 96.81 153 ALA A O 1
ATOM 1142 N N . ALA A 1 154 ? 2.697 2.017 -8.732 1.00 97.44 154 ALA A N 1
ATOM 1143 C CA . ALA A 1 154 ? 2.539 0.623 -9.155 1.00 97.44 154 ALA A CA 1
ATOM 1144 C C . ALA A 1 154 ? 2.569 -0.358 -7.974 1.00 97.44 154 ALA A C 1
ATOM 1146 O O . ALA A 1 154 ? 1.722 -1.249 -7.901 1.00 97.44 154 ALA A O 1
ATOM 1147 N N . ILE A 1 155 ? 3.485 -0.162 -7.018 1.00 96.94 155 ILE A N 1
ATOM 1148 C CA . ILE A 1 155 ? 3.553 -0.946 -5.775 1.00 96.94 155 ILE A CA 1
ATOM 1149 C C . ILE A 1 155 ? 2.244 -0.801 -4.992 1.00 96.94 155 ILE A C 1
ATOM 1151 O O . ILE A 1 155 ? 1.632 -1.803 -4.616 1.00 96.94 155 ILE A O 1
ATOM 1155 N N . LEU A 1 156 ? 1.804 0.445 -4.778 1.00 96.31 156 LEU A N 1
ATOM 1156 C CA . LEU A 1 156 ? 0.585 0.760 -4.034 1.00 96.31 156 LEU A CA 1
ATOM 1157 C C . LEU A 1 156 ? -0.666 0.216 -4.730 1.00 96.31 156 LEU A C 1
ATOM 1159 O O . LEU A 1 156 ? -1.516 -0.398 -4.089 1.00 96.31 156 LEU A O 1
ATOM 1163 N N . GLY A 1 157 ? -0.758 0.384 -6.049 1.00 96.75 157 GLY A N 1
ATOM 1164 C CA . GLY A 1 157 ? -1.862 -0.140 -6.848 1.00 96.75 157 GLY A CA 1
ATOM 1165 C C . GLY A 1 157 ? -1.956 -1.664 -6.778 1.00 96.75 157 GLY A C 1
ATOM 1166 O O . GLY A 1 157 ? -3.047 -2.198 -6.585 1.00 96.75 157 GLY A O 1
ATOM 1167 N N . GLY A 1 158 ? -0.821 -2.363 -6.888 1.00 96.00 158 GLY A N 1
ATOM 1168 C CA . GLY A 1 158 ? -0.772 -3.823 -6.806 1.00 96.00 158 GLY A CA 1
ATOM 1169 C C . GLY A 1 158 ? -1.212 -4.339 -5.435 1.00 96.00 158 GLY A C 1
ATOM 1170 O O . GLY A 1 158 ? -2.067 -5.218 -5.354 1.00 96.00 158 GLY A O 1
ATOM 1171 N N . GLY A 1 159 ? -0.699 -3.756 -4.347 1.00 94.50 159 GLY A N 1
ATOM 1172 C CA . GLY A 1 159 ? -1.130 -4.139 -2.997 1.00 94.50 159 GLY A CA 1
ATOM 1173 C C . GLY A 1 159 ? -2.607 -3.843 -2.727 1.00 94.50 159 GLY A C 1
ATOM 1174 O O . GLY A 1 159 ? -3.313 -4.681 -2.180 1.00 94.50 159 GLY A O 1
ATOM 1175 N N . CYS A 1 160 ? -3.116 -2.697 -3.182 1.00 94.31 160 CYS A N 1
ATOM 1176 C CA . CYS A 1 160 ? -4.526 -2.360 -3.002 1.00 94.31 160 CYS A CA 1
ATOM 1177 C C . CYS A 1 160 ? -5.460 -3.314 -3.766 1.00 94.31 160 CYS A C 1
ATOM 1179 O O . CYS A 1 160 ? -6.495 -3.711 -3.233 1.00 94.31 160 CYS A O 1
ATOM 1181 N N . PHE A 1 161 ? -5.089 -3.722 -4.987 1.00 95.06 161 PHE A N 1
ATOM 1182 C CA . PHE A 1 161 ? -5.874 -4.685 -5.762 1.00 95.06 161 PHE A CA 1
ATOM 1183 C C . PHE A 1 161 ? -6.090 -5.993 -4.993 1.00 95.06 161 PHE A C 1
ATOM 1185 O O . PHE A 1 161 ? -7.224 -6.462 -4.882 1.00 95.06 161 PHE A O 1
ATOM 1192 N N . GLY A 1 162 ? -5.014 -6.584 -4.467 1.00 89.25 162 GLY A N 1
ATOM 1193 C CA . GLY A 1 162 ? -5.099 -7.873 -3.790 1.00 89.25 162 GLY A CA 1
ATOM 1194 C C . GLY A 1 162 ? -5.874 -7.788 -2.482 1.00 89.25 162 GLY A C 1
ATOM 1195 O O . GLY A 1 162 ? -6.765 -8.596 -2.254 1.00 89.25 162 GLY A O 1
ATOM 1196 N N . ASP A 1 163 ? -5.618 -6.769 -1.669 1.00 90.31 163 ASP A N 1
ATOM 1197 C CA . ASP A 1 163 ? -6.327 -6.534 -0.407 1.00 90.31 163 ASP A CA 1
ATOM 1198 C C . ASP A 1 163 ? -7.835 -6.286 -0.600 1.00 90.31 163 ASP A C 1
ATOM 1200 O O . ASP A 1 163 ? -8.653 -6.679 0.227 1.00 90.31 163 ASP A O 1
ATOM 1204 N N . HIS A 1 164 ? -8.233 -5.698 -1.729 1.00 92.38 164 HIS A N 1
ATOM 1205 C CA . HIS A 1 164 ? -9.639 -5.426 -2.020 1.00 92.38 164 HIS A CA 1
ATOM 1206 C C . HIS A 1 164 ? -10.454 -6.666 -2.421 1.00 92.38 164 HIS A C 1
ATOM 1208 O O . HIS A 1 164 ? -11.661 -6.702 -2.185 1.00 92.38 164 HIS A O 1
ATOM 1214 N N . CYS A 1 165 ? -9.834 -7.656 -3.071 1.00 92.25 165 CYS A N 1
ATOM 1215 C CA . CYS A 1 165 ? -10.559 -8.806 -3.625 1.00 92.25 165 CYS A CA 1
ATOM 1216 C C . CYS A 1 165 ? -10.074 -10.174 -3.130 1.00 92.25 165 CYS A C 1
ATOM 1218 O O . CYS A 1 165 ? -10.632 -11.197 -3.530 1.00 92.25 165 CYS A O 1
ATOM 1220 N N . SER A 1 166 ? -9.062 -10.219 -2.263 1.00 92.31 166 SER A N 1
ATOM 1221 C CA . SER A 1 166 ? -8.565 -11.465 -1.683 1.00 92.31 166 SER A CA 1
ATOM 1222 C C . SER A 1 166 ? -9.537 -12.029 -0.644 1.00 92.31 166 SER A C 1
ATOM 1224 O O . SER A 1 166 ? -9.898 -11.320 0.295 1.00 92.31 166 SER A O 1
ATOM 1226 N N . PRO A 1 167 ? -9.864 -13.333 -0.697 1.00 86.44 167 PRO A N 1
ATOM 1227 C CA . PRO A 1 167 ? -10.603 -14.003 0.377 1.00 86.44 167 PRO A CA 1
ATOM 1228 C C . PRO A 1 167 ? -9.809 -14.101 1.693 1.00 86.44 167 PRO A C 1
ATOM 1230 O O . PRO A 1 167 ? -10.338 -14.530 2.709 1.00 86.44 167 PRO A O 1
ATOM 1233 N N . LEU A 1 168 ? -8.522 -13.750 1.685 1.00 88.31 168 LEU A N 1
ATOM 1234 C CA . LEU A 1 168 ? -7.653 -13.813 2.859 1.00 88.31 168 LEU A CA 1
ATOM 1235 C C . LEU A 1 168 ? -7.472 -12.447 3.527 1.00 88.31 168 LEU A C 1
ATOM 1237 O O . LEU A 1 168 ? -6.833 -12.370 4.571 1.00 88.31 168 LEU A O 1
ATOM 1241 N N . SER A 1 169 ? -7.992 -11.376 2.924 1.00 90.44 169 SER A N 1
ATOM 1242 C CA . SER A 1 169 ? -7.819 -10.021 3.442 1.00 90.44 169 SER A CA 1
ATOM 1243 C C . SER A 1 169 ? -8.750 -9.725 4.612 1.00 90.44 169 SER A C 1
ATOM 1245 O O . SER A 1 169 ? -9.963 -9.929 4.524 1.00 90.44 169 SER A O 1
ATOM 1247 N N . ASP A 1 170 ? -8.191 -9.124 5.664 1.00 85.81 170 ASP A N 1
ATOM 1248 C CA . ASP A 1 170 ? -8.934 -8.596 6.811 1.00 85.81 170 ASP A CA 1
ATOM 1249 C C . ASP A 1 170 ? -9.993 -7.573 6.376 1.00 85.81 170 ASP A C 1
ATOM 1251 O O . ASP A 1 170 ? -11.117 -7.581 6.880 1.00 85.81 170 ASP A O 1
ATOM 1255 N N . THR A 1 171 ? -9.664 -6.723 5.396 1.00 89.12 171 THR A N 1
ATOM 1256 C CA . THR A 1 171 ? -10.589 -5.731 4.833 1.00 89.12 171 THR A CA 1
ATOM 1257 C C . THR A 1 171 ? -11.760 -6.428 4.155 1.00 89.12 171 THR A C 1
ATOM 1259 O O . THR A 1 171 ? -12.911 -6.039 4.353 1.00 89.12 171 THR A O 1
ATOM 1262 N N . THR A 1 172 ? -11.492 -7.491 3.398 1.00 89.19 172 THR A N 1
ATOM 1263 C CA . THR A 1 172 ? -12.528 -8.249 2.685 1.00 89.19 172 THR A CA 1
ATOM 1264 C C . THR A 1 172 ? -13.408 -9.043 3.658 1.00 89.19 172 THR A C 1
ATOM 1266 O O . THR A 1 172 ? -14.637 -9.031 3.545 1.00 89.19 172 THR A O 1
ATOM 1269 N N . ILE A 1 173 ? -12.806 -9.666 4.677 1.00 87.56 173 ILE A N 1
ATOM 1270 C CA . ILE A 1 173 ? -13.516 -10.371 5.753 1.00 87.56 173 ILE A CA 1
ATOM 1271 C C . ILE A 1 173 ? -14.430 -9.401 6.506 1.00 87.56 173 ILE A C 1
ATOM 1273 O O . ILE A 1 173 ? -15.639 -9.637 6.590 1.00 87.56 173 ILE A O 1
ATOM 1277 N N . LEU A 1 174 ? -13.888 -8.283 6.994 1.00 89.12 174 LEU A N 1
ATOM 1278 C CA . LEU A 1 174 ? -14.652 -7.289 7.745 1.00 89.12 174 LEU A CA 1
ATOM 1279 C C . LEU A 1 174 ? -15.761 -6.662 6.892 1.00 89.12 174 LEU A C 1
ATOM 1281 O O . LEU A 1 17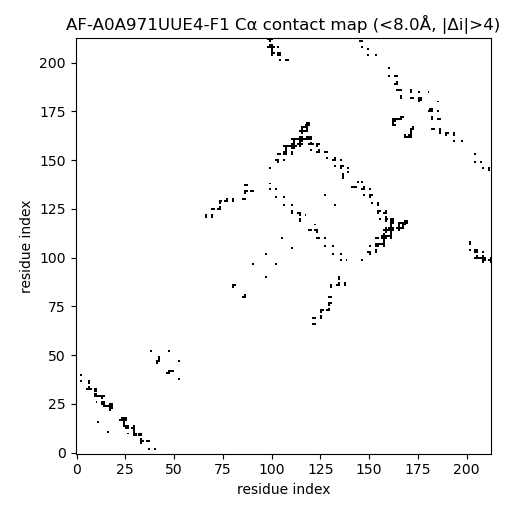4 ? -16.864 -6.454 7.393 1.00 89.12 174 LEU A O 1
ATOM 1285 N N . SER A 1 175 ? -15.504 -6.414 5.603 1.00 90.69 175 SER A N 1
ATOM 1286 C CA . SER A 1 175 ? -16.507 -5.873 4.674 1.00 90.69 175 SER A CA 1
ATOM 1287 C C . SER A 1 175 ? -17.670 -6.840 4.469 1.00 90.69 175 SER A C 1
ATOM 1289 O O . SER A 1 175 ? -18.828 -6.427 4.531 1.00 90.69 175 SER A O 1
ATOM 1291 N N . SER A 1 176 ? -17.380 -8.133 4.289 1.00 90.31 176 SER A N 1
ATOM 1292 C CA . SER A 1 176 ? -18.421 -9.158 4.151 1.00 90.31 176 SER A CA 1
ATOM 1293 C C . SER A 1 176 ? -19.252 -9.332 5.428 1.00 90.31 176 SER A C 1
ATOM 1295 O O . SER A 1 176 ? -20.479 -9.416 5.355 1.00 90.31 176 SER A O 1
ATOM 1297 N N . LEU A 1 177 ? -18.602 -9.288 6.599 1.00 90.25 177 LEU A N 1
ATOM 1298 C CA . LEU A 1 177 ? -19.265 -9.350 7.901 1.00 90.25 177 LEU A CA 1
ATOM 1299 C C . LEU A 1 177 ? -20.170 -8.133 8.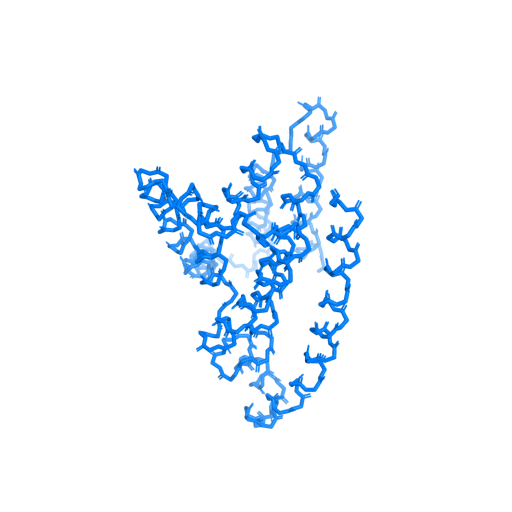129 1.00 90.25 177 LEU A C 1
ATOM 1301 O O . LEU A 1 177 ? -21.326 -8.289 8.517 1.00 90.25 177 LEU A O 1
ATOM 1305 N N . ALA A 1 178 ? -19.666 -6.927 7.858 1.00 90.31 178 ALA A N 1
ATOM 1306 C CA . ALA A 1 178 ? -20.418 -5.684 8.014 1.00 90.31 178 ALA A CA 1
ATOM 1307 C C . ALA A 1 178 ? -21.623 -5.601 7.064 1.00 90.31 178 ALA A C 1
ATOM 1309 O O . ALA A 1 178 ? -22.655 -5.037 7.427 1.00 90.31 178 ALA A O 1
ATOM 1310 N N . ALA A 1 179 ? -21.511 -6.182 5.867 1.00 89.50 179 ALA A N 1
ATOM 1311 C CA . ALA A 1 179 ? -22.603 -6.274 4.902 1.00 89.50 179 ALA A CA 1
ATOM 1312 C C . ALA A 1 179 ? -23.609 -7.402 5.208 1.00 89.50 179 ALA A C 1
ATOM 1314 O O . ALA A 1 179 ? -24.648 -7.477 4.553 1.00 89.50 179 ALA A O 1
ATOM 1315 N N . GLY A 1 180 ? -23.315 -8.290 6.167 1.00 90.25 180 GLY A N 1
ATOM 1316 C CA . GLY A 1 180 ? -24.137 -9.469 6.464 1.00 90.25 180 GLY A CA 1
ATOM 1317 C C . GLY A 1 180 ? -24.208 -10.478 5.311 1.00 90.25 180 GLY A C 1
ATOM 1318 O O . GLY A 1 180 ? -25.160 -11.254 5.236 1.00 90.25 180 GLY A O 1
ATOM 1319 N N . SER A 1 181 ? -23.239 -10.444 4.393 1.00 93.06 181 SER A N 1
ATOM 1320 C CA . SER A 1 181 ? -23.164 -11.326 3.224 1.00 93.06 181 SER A CA 1
ATOM 1321 C C . SER A 1 181 ? -22.283 -12.541 3.499 1.00 93.06 181 SER A C 1
ATOM 1323 O O . SER A 1 181 ? -21.334 -12.446 4.278 1.00 93.06 181 SER A O 1
ATOM 1325 N N . ASP A 1 182 ? -22.525 -13.648 2.792 1.00 95.56 182 ASP A N 1
ATOM 1326 C CA . ASP A 1 182 ? -21.555 -14.743 2.762 1.00 95.56 182 ASP A CA 1
ATOM 1327 C C . ASP A 1 182 ? -20.205 -14.244 2.223 1.00 95.56 182 ASP A C 1
ATOM 1329 O O . ASP A 1 182 ? -20.137 -13.491 1.246 1.00 95.56 182 ASP A O 1
ATOM 1333 N N . HIS A 1 183 ? -19.125 -14.652 2.887 1.00 88.69 183 HIS A N 1
ATOM 1334 C CA . HIS A 1 183 ? -17.785 -14.161 2.598 1.00 88.69 183 HIS A CA 1
ATOM 1335 C C . HIS A 1 183 ? -17.336 -14.485 1.167 1.00 88.69 183 HIS A C 1
ATOM 1337 O O . HIS A 1 183 ? -16.775 -13.635 0.473 1.00 88.69 183 HIS A O 1
ATOM 1343 N N . ILE A 1 184 ? -17.617 -15.698 0.692 1.00 94.12 184 ILE A N 1
ATOM 1344 C CA . ILE A 1 184 ? -17.201 -16.133 -0.640 1.00 94.12 184 ILE A CA 1
ATOM 1345 C C . ILE A 1 184 ? -18.060 -15.470 -1.714 1.00 94.12 184 ILE A C 1
ATOM 1347 O O . ILE A 1 184 ? -17.546 -15.121 -2.779 1.00 94.12 184 ILE A O 1
ATOM 1351 N N . ASP A 1 185 ? -19.345 -15.251 -1.445 1.00 95.00 185 ASP A N 1
ATOM 1352 C CA . ASP A 1 185 ? -20.205 -14.512 -2.368 1.00 95.00 185 ASP A CA 1
ATOM 1353 C C . ASP A 1 185 ? -19.778 -13.044 -2.481 1.00 95.00 185 ASP A C 1
ATOM 1355 O O . ASP A 1 185 ? -19.684 -12.524 -3.595 1.00 95.00 185 ASP A O 1
ATOM 1359 N N . HIS A 1 186 ? -19.398 -12.401 -1.371 1.00 93.62 186 HIS A N 1
ATOM 1360 C CA . HIS A 1 186 ? -18.796 -11.068 -1.399 1.00 93.62 186 HIS A CA 1
ATOM 1361 C C . HIS A 1 186 ? -17.558 -11.038 -2.308 1.00 93.62 186 HIS A C 1
ATOM 1363 O O . HIS A 1 186 ? -17.534 -10.285 -3.282 1.00 93.62 186 HIS A O 1
ATOM 1369 N N . VAL A 1 187 ? -16.580 -11.921 -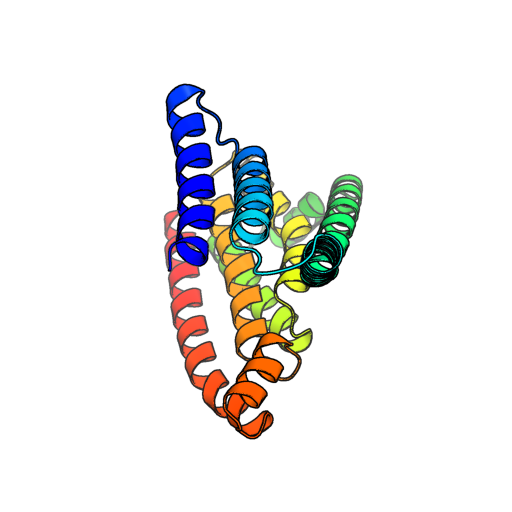2.077 1.00 92.62 187 VAL A N 1
ATOM 1370 C CA . VAL A 1 187 ? -15.349 -12.017 -2.885 1.00 92.62 187 VAL A CA 1
ATOM 1371 C C . VAL A 1 187 ? -15.657 -12.199 -4.375 1.00 92.62 187 VAL A C 1
ATOM 1373 O O . VAL A 1 187 ? -15.130 -11.470 -5.218 1.00 92.62 187 VAL A O 1
ATOM 1376 N N . LYS A 1 188 ? -16.555 -13.131 -4.721 1.00 94.44 188 LYS A N 1
ATOM 1377 C CA . LYS A 1 188 ? -16.952 -13.394 -6.114 1.00 94.44 188 LYS A CA 1
ATOM 1378 C C . LYS A 1 188 ? -17.555 -12.171 -6.792 1.00 94.44 188 LYS A C 1
ATOM 1380 O O . LYS A 1 188 ? -17.320 -11.972 -7.980 1.00 94.44 188 LYS A O 1
ATOM 1385 N N . THR A 1 189 ? -18.326 -11.364 -6.064 1.00 95.00 189 THR A N 1
ATOM 1386 C CA . THR A 1 189 ? -18.884 -10.126 -6.626 1.00 95.00 189 THR A CA 1
ATOM 1387 C C . THR A 1 189 ? -17.824 -9.050 -6.824 1.00 95.00 189 THR A C 1
ATOM 1389 O O . THR A 1 189 ? -17.939 -8.297 -7.783 1.00 95.00 189 THR A O 1
ATOM 1392 N N . GLN A 1 190 ? -16.783 -8.990 -5.983 1.00 94.44 190 GLN A N 1
ATOM 1393 C CA . GLN A 1 190 ? -15.729 -7.971 -6.081 1.00 94.44 190 GLN A CA 1
ATOM 1394 C C . GLN A 1 190 ? -14.712 -8.256 -7.195 1.00 94.44 190 GLN A C 1
ATOM 1396 O O . GLN A 1 190 ? -14.290 -7.328 -7.885 1.00 94.44 190 GLN A O 1
ATOM 1401 N N . ILE A 1 191 ? -14.340 -9.523 -7.421 1.00 94.44 191 ILE A N 1
ATOM 1402 C CA . ILE A 1 191 ? -13.306 -9.905 -8.403 1.00 94.44 191 ILE A CA 1
ATOM 1403 C C . ILE A 1 191 ? -13.531 -9.297 -9.806 1.00 94.44 191 ILE A C 1
ATOM 1405 O O . ILE A 1 191 ? -12.581 -8.737 -10.352 1.00 94.44 191 ILE A O 1
ATOM 1409 N N . PRO A 1 192 ? -14.735 -9.335 -10.413 1.00 96.06 192 PRO A N 1
ATOM 1410 C CA . PRO A 1 192 ? -14.964 -8.739 -11.732 1.00 96.06 192 PRO A CA 1
ATOM 1411 C C . PRO A 1 192 ? -14.670 -7.232 -11.792 1.00 96.06 192 PRO A C 1
ATOM 1413 O O . PRO A 1 192 ? -14.078 -6.751 -12.764 1.00 96.06 192 PRO A O 1
ATOM 1416 N N . TYR A 1 193 ? -15.037 -6.481 -10.749 1.00 95.25 193 TYR A N 1
ATOM 1417 C CA . TYR A 1 193 ? -14.750 -5.046 -10.662 1.00 95.25 193 TYR A CA 1
ATOM 1418 C C . TYR A 1 193 ? -13.259 -4.798 -10.451 1.00 95.25 193 TYR A C 1
ATOM 1420 O O . TYR A 1 193 ? -12.672 -3.969 -11.150 1.00 95.25 193 TYR A O 1
ATOM 1428 N N . ALA A 1 194 ? -12.634 -5.565 -9.555 1.00 95.00 194 ALA A N 1
ATOM 1429 C CA . ALA A 1 194 ? -11.203 -5.487 -9.304 1.00 95.00 194 ALA A CA 1
ATOM 1430 C C . ALA A 1 194 ? -10.401 -5.765 -10.585 1.00 95.00 194 ALA A C 1
ATOM 1432 O O . ALA A 1 194 ? -9.502 -5.000 -10.922 1.00 95.00 194 ALA A O 1
ATOM 1433 N N . LEU A 1 195 ? -10.754 -6.809 -11.345 1.00 96.25 195 LEU A N 1
ATOM 1434 C CA . LEU A 1 195 ? -10.104 -7.155 -12.614 1.00 96.25 195 LEU A CA 1
ATOM 1435 C C . LEU A 1 195 ? -10.296 -6.076 -13.682 1.00 96.25 195 LEU A C 1
ATOM 1437 O O . LEU A 1 195 ? -9.369 -5.793 -14.437 1.00 96.25 195 LEU A O 1
ATOM 1441 N N . THR A 1 196 ? -11.467 -5.439 -13.724 1.00 96.62 196 THR A N 1
ATOM 1442 C CA . THR A 1 196 ? -11.707 -4.296 -14.618 1.00 96.62 196 THR A CA 1
ATOM 1443 C C . THR A 1 196 ? -10.775 -3.136 -14.266 1.00 96.62 196 THR A C 1
ATOM 1445 O O . THR A 1 196 ? -10.099 -2.596 -15.143 1.00 96.62 196 THR A O 1
ATOM 1448 N N . GLY A 1 197 ? -10.677 -2.797 -12.977 1.00 96.31 197 GLY A N 1
ATOM 1449 C CA . GLY A 1 197 ? -9.742 -1.792 -12.477 1.00 96.31 197 GLY A CA 1
ATOM 1450 C C . GLY A 1 197 ? -8.288 -2.151 -12.782 1.00 96.31 197 GLY A C 1
ATOM 1451 O O . GLY A 1 197 ? -7.549 -1.316 -13.290 1.00 96.31 197 GLY A O 1
ATOM 1452 N N . ALA A 1 198 ? -7.888 -3.406 -12.568 1.00 96.31 198 ALA A N 1
ATOM 1453 C CA . ALA A 1 198 ? -6.543 -3.882 -12.872 1.00 96.31 198 ALA A CA 1
ATOM 1454 C C . ALA A 1 198 ? -6.212 -3.812 -14.366 1.00 96.31 198 ALA A C 1
ATOM 1456 O O . ALA A 1 198 ? -5.093 -3.445 -14.722 1.00 96.31 198 ALA A O 1
ATOM 1457 N N . GLY A 1 199 ? -7.175 -4.111 -15.243 1.00 97.50 199 GLY A N 1
ATOM 1458 C CA . GLY A 1 199 ? -7.018 -3.963 -16.688 1.00 97.50 199 GLY A CA 1
ATOM 1459 C C . GLY A 1 199 ? -6.778 -2.507 -17.089 1.00 97.50 199 GLY A C 1
ATOM 1460 O O . GLY A 1 199 ? -5.817 -2.214 -17.800 1.00 97.50 199 GLY A O 1
ATOM 1461 N N . ILE A 1 200 ? -7.596 -1.585 -16.574 1.00 97.69 200 ILE A N 1
ATOM 1462 C CA . ILE A 1 200 ? -7.439 -0.144 -16.824 1.00 97.69 200 ILE A CA 1
ATOM 1463 C C . ILE A 1 200 ? -6.097 0.353 -16.273 1.00 97.69 200 ILE A C 1
ATOM 1465 O O . ILE A 1 200 ? -5.340 0.993 -17.000 1.00 97.69 200 ILE A O 1
ATOM 1469 N N . SER A 1 201 ? -5.763 0.020 -15.025 1.00 97.19 201 SER A N 1
ATOM 1470 C CA . SER A 1 201 ? -4.491 0.397 -14.401 1.00 97.19 201 SER A CA 1
ATOM 1471 C C . SER A 1 201 ? -3.294 -0.138 -15.180 1.00 97.19 201 SER A C 1
ATOM 1473 O O . SER A 1 201 ? -2.351 0.606 -15.418 1.00 97.19 201 SER A O 1
ATOM 1475 N N . SER A 1 202 ? -3.345 -1.386 -15.656 1.00 97.44 202 SER A N 1
ATOM 1476 C CA . SER A 1 202 ? -2.281 -1.969 -16.485 1.00 97.44 202 SER A CA 1
ATOM 1477 C C . SER A 1 202 ? -2.057 -1.164 -17.766 1.00 97.44 202 SER A C 1
ATOM 1479 O O . SER A 1 202 ? -0.918 -0.848 -18.098 1.00 97.44 202 SER A O 1
ATOM 1481 N N . ILE A 1 203 ? -3.133 -0.767 -18.455 1.00 97.62 203 ILE A N 1
ATOM 1482 C CA . ILE A 1 203 ? -3.048 0.095 -19.645 1.00 97.62 203 ILE A CA 1
ATOM 1483 C C . ILE A 1 203 ? -2.437 1.454 -19.284 1.00 97.62 203 ILE A C 1
ATOM 1485 O O . ILE A 1 203 ? -1.555 1.939 -19.991 1.00 97.62 203 ILE A O 1
ATOM 1489 N N . LEU A 1 204 ? -2.863 2.059 -18.173 1.00 97.19 204 LEU A N 1
ATOM 1490 C CA . LEU A 1 204 ? -2.329 3.343 -17.718 1.00 97.19 204 LEU A CA 1
ATOM 1491 C C . LEU A 1 204 ? -0.841 3.258 -17.364 1.00 97.19 204 LEU A C 1
ATOM 1493 O O . LEU A 1 204 ? -0.091 4.145 -17.760 1.00 97.19 204 LEU A O 1
ATOM 1497 N N . TYR A 1 205 ? -0.386 2.195 -16.697 1.00 97.12 205 TYR A N 1
ATOM 1498 C CA . TYR A 1 205 ? 1.041 1.989 -16.430 1.00 97.12 205 TYR A CA 1
ATOM 1499 C C . TYR A 1 205 ? 1.845 1.815 -17.714 1.00 97.12 205 TYR A C 1
ATOM 1501 O O . TYR A 1 205 ? 2.961 2.323 -17.786 1.00 97.12 205 TYR A O 1
ATOM 1509 N N . VAL A 1 206 ? 1.283 1.171 -18.744 1.00 96.5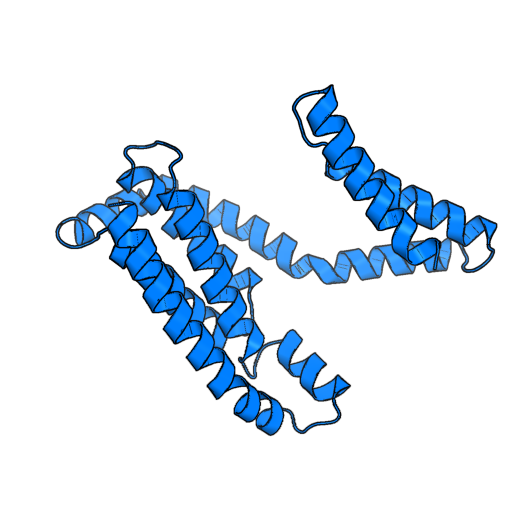0 206 VAL A N 1
ATOM 1510 C CA . VAL A 1 206 ? 1.939 1.107 -20.056 1.00 96.50 206 VAL A CA 1
ATOM 1511 C C . VAL A 1 206 ? 2.062 2.499 -20.675 1.00 96.50 206 VAL A C 1
ATOM 1513 O O . VAL A 1 206 ? 3.147 2.875 -21.107 1.00 96.50 206 VAL A O 1
ATOM 1516 N N . ILE A 1 207 ? 0.986 3.290 -20.681 1.00 96.38 207 ILE A N 1
ATOM 1517 C CA . ILE A 1 207 ? 0.995 4.655 -21.233 1.00 96.38 207 ILE A CA 1
ATOM 1518 C C . ILE A 1 207 ? 2.006 5.537 -20.492 1.00 96.38 207 ILE A C 1
ATOM 1520 O O . ILE A 1 207 ? 2.812 6.217 -21.121 1.00 96.38 207 ILE A O 1
ATOM 1524 N N . VAL A 1 208 ? 1.980 5.510 -19.158 1.00 95.25 208 VAL A N 1
ATOM 1525 C CA . VAL A 1 208 ? 2.907 6.264 -18.303 1.00 95.25 208 VAL A CA 1
ATOM 1526 C C . VAL A 1 208 ? 4.343 5.804 -18.530 1.00 95.25 208 VAL A C 1
ATOM 1528 O O . VAL A 1 208 ? 5.233 6.634 -18.681 1.00 95.25 208 VAL A O 1
ATOM 1531 N N . GLY A 1 209 ? 4.567 4.495 -18.612 1.00 92.81 209 GLY A N 1
ATOM 1532 C CA . GLY A 1 209 ? 5.870 3.919 -18.903 1.00 92.81 209 GLY A CA 1
ATOM 1533 C C . GLY A 1 209 ? 6.438 4.399 -20.231 1.00 92.81 209 GLY A C 1
ATOM 1534 O O . GLY A 1 209 ? 7.581 4.839 -20.267 1.00 92.81 209 GLY A O 1
ATOM 1535 N N . VAL A 1 210 ? 5.636 4.386 -21.299 1.00 93.31 210 VAL A N 1
ATOM 1536 C CA . VAL A 1 210 ? 6.041 4.873 -22.627 1.00 93.31 210 VAL A CA 1
ATOM 1537 C C . VAL A 1 210 ? 6.289 6.381 -22.622 1.00 93.31 210 VAL A C 1
ATOM 1539 O O . VAL A 1 210 ? 7.187 6.841 -23.311 1.00 93.31 210 VAL A O 1
ATOM 1542 N N . ALA A 1 211 ? 5.523 7.153 -21.849 1.00 92.31 211 ALA A N 1
ATOM 1543 C CA . ALA A 1 211 ? 5.691 8.603 -21.758 1.00 92.31 211 ALA A CA 1
ATOM 1544 C C . ALA A 1 211 ? 6.933 9.038 -20.956 1.00 92.31 211 ALA A C 1
ATOM 1546 O O . ALA A 1 211 ? 7.401 10.160 -21.135 1.00 92.31 211 ALA A O 1
ATOM 1547 N N . ILE A 1 212 ? 7.415 8.191 -20.040 1.00 88.00 212 ILE A N 1
ATOM 1548 C CA . ILE A 1 212 ? 8.585 8.456 -19.184 1.00 88.00 212 ILE A CA 1
ATOM 1549 C C . ILE A 1 212 ? 9.871 7.822 -19.748 1.00 88.00 212 ILE A C 1
ATOM 1551 O O . ILE A 1 212 ? 10.960 8.249 -19.370 1.00 88.00 212 ILE A O 1
ATOM 1555 N N . SER A 1 213 ? 9.744 6.807 -20.612 1.00 77.56 213 SER A N 1
ATOM 1556 C CA . SER A 1 213 ? 10.871 6.177 -21.324 1.00 77.56 213 SER A CA 1
ATOM 1557 C C . SER A 1 213 ? 11.505 7.136 -22.326 1.00 77.56 213 SER A C 1
ATOM 1559 O O . SER A 1 213 ? 12.743 7.059 -22.470 1.00 77.56 213 SER A O 1
#

Radius of gyration: 21.01 Å; Cα contacts (8 Å, |Δi|>4): 251; chains: 1; bounding box: 49×45×54 Å